Protein AF-A0A5B0DZZ7-F1 (afdb_monomer_lite)

pLDDT: mean 89.86, std 11.29, range [46.72, 98.69]

Organism: NCBI:txid2565783

Radius of gyration: 33.74 Å; chains: 1; bounding box: 79×46×94 Å

Structure (mmCIF, N/CA/C/O backbone):
data_AF-A0A5B0DZZ7-F1
#
_entry.id   AF-A0A5B0DZZ7-F1
#
loop_
_atom_site.group_PDB
_atom_site.id
_atom_site.type_symbol
_atom_site.label_atom_id
_atom_site.label_alt_id
_atom_site.label_comp_id
_atom_site.label_asym_id
_atom_site.label_entity_id
_atom_site.label_seq_id
_atom_site.pdbx_PDB_ins_cod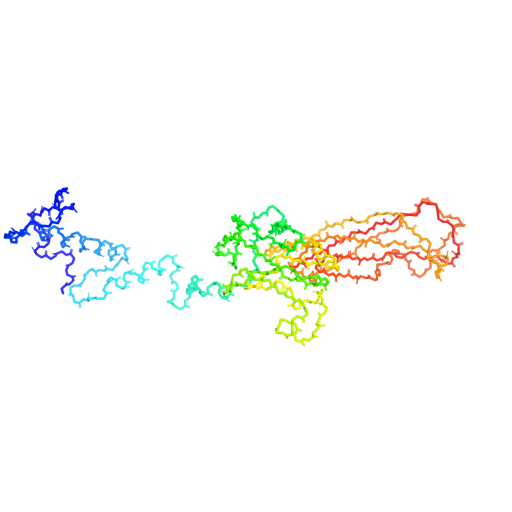e
_atom_site.Cartn_x
_atom_site.Cartn_y
_atom_site.Cartn_z
_atom_site.occupancy
_atom_site.B_iso_or_equiv
_atom_site.auth_seq_id
_atom_site.auth_comp_id
_atom_site.auth_asym_id
_atom_site.auth_atom_id
_atom_site.pdbx_PDB_model_num
ATOM 1 N N . MET A 1 1 ? -21.143 -8.000 52.360 1.00 46.72 1 MET A N 1
ATOM 2 C CA . MET A 1 1 ? -21.816 -9.310 52.348 1.00 46.72 1 MET A CA 1
ATOM 3 C C . MET A 1 1 ? -21.881 -9.718 50.891 1.00 46.72 1 MET A C 1
ATOM 5 O O . MET A 1 1 ? -22.591 -9.054 50.155 1.00 46.72 1 MET A O 1
ATOM 9 N N . ALA A 1 2 ? -21.058 -10.675 50.469 1.00 50.84 2 ALA A N 1
ATOM 10 C CA . ALA A 1 2 ? -21.117 -11.271 49.132 1.00 50.84 2 ALA A CA 1
ATOM 11 C C . ALA A 1 2 ? -21.460 -12.756 49.291 1.00 50.84 2 ALA A C 1
ATOM 13 O O . ALA A 1 2 ? -20.729 -13.634 48.851 1.00 50.84 2 ALA A O 1
ATOM 14 N N . ASP A 1 3 ? -22.543 -12.999 50.026 1.00 54.47 3 ASP A N 1
ATOM 15 C CA . ASP A 1 3 ? -23.261 -14.252 49.889 1.00 54.47 3 ASP A CA 1
ATOM 16 C C . ASP A 1 3 ? -24.062 -14.078 48.613 1.00 54.47 3 ASP A C 1
ATOM 18 O O . ASP A 1 3 ? -24.925 -13.204 48.567 1.00 54.47 3 ASP A O 1
ATOM 22 N N . PHE A 1 4 ? -23.714 -14.812 47.557 1.00 60.94 4 PHE A N 1
ATOM 23 C CA . PHE A 1 4 ? -24.532 -14.830 46.340 1.00 60.94 4 PHE A CA 1
ATOM 24 C C . PHE A 1 4 ? -25.799 -15.672 46.531 1.00 60.94 4 PHE A C 1
ATOM 26 O O . PHE A 1 4 ? -26.551 -15.894 45.584 1.00 60.94 4 PHE A O 1
ATOM 33 N N . ASP A 1 5 ? -26.028 -16.101 47.774 1.00 63.94 5 ASP A N 1
ATOM 34 C CA . ASP A 1 5 ? -27.178 -16.828 48.255 1.00 63.94 5 ASP A CA 1
ATOM 35 C C . ASP A 1 5 ? -27.721 -16.250 49.580 1.00 63.94 5 ASP A C 1
ATOM 37 O O . ASP A 1 5 ? -27.937 -16.981 50.551 1.00 63.94 5 ASP A O 1
ATOM 41 N N . PRO A 1 6 ? -27.939 -14.924 49.696 1.00 63.59 6 PRO A N 1
ATOM 42 C CA . PRO A 1 6 ? -28.236 -14.351 50.993 1.00 63.59 6 PRO A CA 1
ATOM 43 C C . PRO A 1 6 ? -29.586 -14.869 51.511 1.00 63.59 6 PRO A C 1
ATOM 45 O O . PRO A 1 6 ? -30.520 -15.071 50.726 1.00 63.59 6 PRO A O 1
ATOM 48 N N . PRO A 1 7 ? -29.775 -14.986 52.839 1.00 64.75 7 PRO A N 1
ATOM 49 C CA . PRO A 1 7 ? -31.019 -15.498 53.419 1.00 64.75 7 PRO A CA 1
ATOM 50 C C . PRO A 1 7 ? -32.271 -14.725 52.989 1.00 64.75 7 PRO A C 1
ATOM 52 O O . PRO A 1 7 ? -33.371 -15.269 53.003 1.00 64.75 7 PRO A O 1
ATOM 55 N N . PHE A 1 8 ? -32.128 -13.451 52.606 1.00 66.31 8 PHE A N 1
ATOM 56 C CA . PHE A 1 8 ? -33.234 -12.679 52.051 1.00 66.31 8 PHE A CA 1
ATOM 57 C C . PHE A 1 8 ? -33.444 -12.948 50.551 1.00 66.31 8 PHE A C 1
ATOM 59 O O . PHE A 1 8 ? -34.579 -12.906 50.113 1.00 66.31 8 PHE A O 1
ATOM 66 N N . GLY A 1 9 ? -32.423 -13.286 49.766 1.00 62.28 9 GLY A N 1
ATOM 67 C CA . GLY A 1 9 ? -32.521 -13.534 48.322 1.00 62.28 9 GLY A CA 1
ATOM 68 C C . GLY A 1 9 ? -32.764 -14.994 47.923 1.00 62.28 9 GLY A C 1
ATOM 69 O O . GLY A 1 9 ? -33.191 -15.229 46.794 1.00 62.28 9 GLY A O 1
ATOM 70 N N . ASN A 1 10 ? -32.541 -15.975 48.811 1.00 66.19 10 ASN A N 1
ATOM 71 C CA . ASN A 1 10 ? -32.662 -17.408 48.488 1.00 66.19 10 ASN A CA 1
ATOM 72 C C . ASN A 1 10 ? -33.921 -18.135 49.013 1.00 66.19 10 ASN A C 1
ATOM 74 O O . ASN A 1 10 ? -34.119 -19.324 48.777 1.00 66.19 10 ASN A O 1
ATOM 78 N N . VAL A 1 11 ? -34.828 -17.446 49.701 1.00 69.81 11 VAL A N 1
ATOM 79 C CA . VAL A 1 11 ? -36.089 -18.061 50.166 1.00 69.81 11 VAL A CA 1
ATOM 80 C C . VAL A 1 11 ? -37.099 -18.253 49.028 1.00 69.81 11 VAL A C 1
ATOM 82 O O . VAL A 1 11 ? -37.025 -17.559 48.020 1.00 69.81 11 VAL A O 1
ATOM 85 N N . ALA A 1 12 ? -38.044 -19.190 49.177 1.00 68.69 12 ALA A N 1
ATOM 86 C CA . ALA A 1 12 ? -38.996 -19.577 48.124 1.00 68.69 12 ALA A CA 1
ATOM 87 C C . ALA A 1 12 ? -39.928 -18.437 47.657 1.00 68.69 12 ALA A C 1
ATOM 89 O O . ALA A 1 12 ? -40.347 -18.430 46.501 1.00 68.69 12 ALA A O 1
ATOM 90 N N . ASP A 1 13 ? -40.202 -17.455 48.518 1.00 82.62 13 ASP A N 1
ATOM 91 C CA . ASP A 1 13 ? -41.100 -16.341 48.206 1.00 82.62 13 ASP A CA 1
ATOM 92 C C . ASP A 1 13 ? -40.335 -15.219 47.484 1.00 82.62 13 ASP A C 1
ATOM 94 O O . ASP A 1 13 ? -39.808 -14.285 48.107 1.00 82.62 13 ASP A O 1
ATOM 98 N N . LYS A 1 14 ? -40.238 -15.346 46.155 1.00 88.25 14 LYS A N 1
ATOM 99 C CA . LYS A 1 14 ? -39.666 -14.345 45.241 1.00 88.25 14 LYS A CA 1
ATOM 100 C C . LYS A 1 14 ? -40.670 -14.052 44.129 1.00 88.25 14 LYS A C 1
ATOM 102 O O . LYS A 1 14 ? -41.213 -14.981 43.532 1.00 88.25 14 LYS A O 1
ATOM 107 N N . ARG A 1 15 ? -40.830 -12.777 43.769 1.00 91.38 15 ARG A N 1
ATOM 108 C CA . ARG A 1 15 ? -41.517 -12.380 42.531 1.00 91.38 15 ARG A CA 1
ATOM 109 C C . ARG A 1 15 ? -40.631 -11.492 41.673 1.00 91.38 15 ARG A C 1
ATOM 111 O O . ARG A 1 15 ? -39.775 -10.770 42.177 1.00 91.38 15 ARG A O 1
ATOM 118 N N . TYR A 1 16 ? -40.861 -11.527 40.369 1.00 89.00 16 TYR A N 1
ATOM 119 C CA . TYR A 1 16 ? -40.189 -10.650 39.414 1.00 89.00 16 TYR A CA 1
ATOM 120 C C . TYR A 1 16 ? -41.111 -9.492 39.007 1.00 89.00 16 TYR A C 1
ATOM 122 O O . TYR A 1 16 ? -42.332 -9.621 39.141 1.00 89.00 16 TYR A O 1
ATOM 130 N N . PRO A 1 17 ? -40.555 -8.367 38.516 1.00 90.75 17 PRO A N 1
ATOM 131 C CA . PRO A 1 17 ? -41.357 -7.247 38.035 1.00 90.75 17 PRO A CA 1
ATOM 132 C C . PRO A 1 17 ? -42.361 -7.686 36.961 1.00 90.75 17 PRO A C 1
ATOM 134 O O . PRO A 1 17 ? -41.983 -8.344 35.987 1.00 90.75 17 PRO A O 1
ATOM 137 N N . THR A 1 18 ? -43.621 -7.292 37.115 1.00 91.75 18 THR A N 1
ATOM 138 C CA . THR A 1 18 ? -44.672 -7.463 36.099 1.00 91.75 18 THR A CA 1
ATOM 139 C C . THR A 1 18 ? -44.397 -6.601 34.861 1.00 91.75 18 THR A C 1
ATOM 141 O O . THR A 1 18 ? -43.568 -5.692 34.899 1.00 91.75 18 THR A O 1
ATOM 144 N N . SER A 1 19 ? -45.098 -6.855 33.749 1.00 91.56 19 SER A N 1
ATOM 145 C CA . SER A 1 19 ? -44.992 -6.019 32.541 1.00 91.56 19 SER A CA 1
ATOM 146 C C . SER A 1 19 ? -45.272 -4.543 32.824 1.00 91.56 19 SER A C 1
ATOM 148 O O . SER A 1 19 ? -44.607 -3.674 32.264 1.00 91.56 19 SER A O 1
ATOM 150 N N . ASP A 1 20 ? -46.217 -4.270 33.720 1.00 91.12 20 ASP A N 1
ATOM 151 C CA . ASP A 1 20 ? -46.654 -2.916 34.045 1.00 91.12 20 ASP A CA 1
ATOM 152 C C . ASP A 1 20 ? -45.617 -2.213 34.926 1.00 91.12 20 ASP A C 1
ATOM 154 O O . ASP A 1 20 ? -45.237 -1.084 34.632 1.00 91.12 20 ASP A O 1
ATOM 158 N N . GLU A 1 21 ? -45.058 -2.903 35.928 1.00 91.25 21 GLU A N 1
ATOM 159 C CA . GLU A 1 21 ? -43.961 -2.379 36.760 1.00 91.25 21 GLU A CA 1
ATOM 160 C C . GLU A 1 21 ? -42.682 -2.117 35.945 1.00 91.25 21 GLU A C 1
ATOM 162 O O . GLU A 1 21 ? -41.961 -1.158 36.217 1.00 91.25 21 GLU A O 1
ATOM 167 N N . GLN A 1 22 ? -42.402 -2.933 34.920 1.00 89.56 22 GLN A N 1
ATOM 168 C CA . GLN A 1 22 ? -41.273 -2.710 34.005 1.00 89.56 22 GLN A CA 1
ATOM 169 C C . GLN A 1 22 ? -41.467 -1.466 33.127 1.00 89.56 22 GLN A C 1
ATOM 171 O O . GLN A 1 22 ? -40.495 -0.779 32.822 1.00 89.56 22 GLN A O 1
ATOM 176 N N . GLN A 1 23 ? -42.703 -1.181 32.707 1.00 90.62 23 GLN A N 1
ATOM 177 C CA . GLN A 1 23 ? -43.017 -0.065 31.809 1.00 90.62 23 GLN A CA 1
ATOM 178 C C . GLN A 1 23 ? -43.245 1.255 32.550 1.00 90.62 23 GLN A C 1
ATOM 180 O O . GLN A 1 23 ? -42.882 2.315 32.044 1.00 90.62 23 GLN A O 1
ATOM 185 N N . GLN A 1 24 ? -43.869 1.200 33.725 1.00 89.88 24 GLN A N 1
ATOM 186 C CA . GLN A 1 24 ? -44.393 2.370 34.435 1.00 89.88 24 GLN A CA 1
ATOM 187 C C . GLN A 1 24 ? -43.621 2.675 35.726 1.00 89.88 24 GLN A C 1
ATOM 189 O O . GLN A 1 24 ? -43.865 3.701 36.361 1.00 89.88 24 GLN A O 1
ATOM 194 N N . GLY A 1 25 ? -42.664 1.819 36.099 1.00 85.06 25 GLY A N 1
ATOM 195 C CA . GLY A 1 25 ? -41.983 1.878 37.387 1.00 85.06 25 GLY A CA 1
ATOM 196 C C . GLY A 1 25 ? -42.861 1.363 38.528 1.00 85.06 25 GLY A C 1
ATOM 197 O O . GLY A 1 25 ? -43.993 0.920 38.335 1.00 85.06 25 GLY A O 1
ATOM 198 N N . PHE A 1 26 ? -42.327 1.402 39.748 1.00 84.06 26 PHE A N 1
ATOM 199 C CA . PHE A 1 26 ? -43.069 0.959 40.927 1.00 84.06 26 PHE A CA 1
ATOM 200 C C . PHE A 1 26 ? -44.060 2.033 41.376 1.00 84.06 26 PHE A C 1
ATOM 202 O O . PHE A 1 26 ? -43.691 3.188 41.595 1.00 84.06 26 PHE A O 1
ATOM 209 N N . THR A 1 27 ? -45.324 1.650 41.545 1.00 81.00 27 THR A N 1
ATOM 210 C CA . THR A 1 27 ? -46.348 2.525 42.124 1.00 81.00 27 THR A CA 1
ATOM 211 C C . THR A 1 27 ? -45.996 2.876 43.570 1.00 81.00 27 THR A C 1
ATOM 213 O O . THR A 1 27 ? -45.498 2.026 44.307 1.00 81.00 27 THR A O 1
ATOM 216 N N . CYS A 1 28 ? -46.302 4.098 44.013 1.00 76.81 28 CYS A N 1
ATOM 217 C CA . CYS A 1 28 ? -46.135 4.492 45.413 1.00 76.81 28 CYS A CA 1
ATOM 218 C C . CYS A 1 28 ? -46.989 3.591 46.323 1.00 76.81 28 CYS A C 1
ATOM 220 O O . CYS A 1 28 ? -48.216 3.664 46.303 1.00 76.81 28 CYS A O 1
ATOM 222 N N . GLY A 1 29 ? -46.338 2.747 47.122 1.00 79.38 29 GLY A N 1
ATOM 223 C CA . GLY A 1 29 ? -46.978 1.775 48.003 1.00 79.38 29 GLY A CA 1
ATOM 224 C C . GLY A 1 29 ? -45.997 1.224 49.035 1.00 79.38 29 GLY A C 1
ATOM 225 O O . GLY A 1 29 ? -44.841 1.647 49.094 1.00 79.38 29 GLY A O 1
ATOM 226 N N . GLY A 1 30 ? -46.465 0.300 49.877 1.00 81.88 30 GLY A N 1
ATOM 227 C CA . GLY A 1 30 ? -45.591 -0.409 50.813 1.00 81.88 30 GLY A CA 1
ATOM 228 C C . GLY A 1 30 ? -44.484 -1.165 50.074 1.00 81.88 30 GLY A C 1
ATOM 229 O O . GLY A 1 30 ? -44.691 -1.621 48.951 1.00 81.88 30 GLY A O 1
ATOM 230 N N . ALA A 1 31 ? -43.307 -1.286 50.694 1.00 79.38 31 ALA A N 1
ATOM 231 C CA . ALA A 1 31 ? -42.205 -2.043 50.114 1.00 79.38 31 ALA A CA 1
ATOM 232 C C . ALA A 1 31 ? -42.620 -3.508 49.926 1.00 79.38 31 ALA A C 1
ATOM 234 O O . ALA A 1 31 ? -42.926 -4.206 50.895 1.00 79.38 31 ALA A O 1
ATOM 235 N N . ASP A 1 32 ? -42.625 -3.962 48.678 1.00 88.44 32 ASP A N 1
ATOM 236 C CA . ASP A 1 32 ? -42.888 -5.352 48.348 1.00 88.44 32 ASP A CA 1
ATOM 237 C C . ASP A 1 32 ? -41.622 -6.176 48.589 1.00 88.44 32 ASP A C 1
ATOM 239 O O . ASP A 1 32 ? -40.627 -6.080 47.862 1.00 88.44 32 ASP A O 1
ATOM 243 N N . ILE A 1 33 ? -41.651 -6.956 49.668 1.00 85.94 33 ILE A N 1
ATOM 244 C CA . ILE A 1 33 ? -40.497 -7.740 50.086 1.00 85.94 33 ILE A CA 1
ATOM 245 C C . ILE A 1 33 ? -40.179 -8.841 49.071 1.00 85.94 33 ILE A C 1
ATOM 247 O O . ILE A 1 33 ? -39.010 -9.063 48.786 1.00 85.94 33 ILE A O 1
ATOM 251 N N . GLU A 1 34 ? -41.176 -9.490 48.470 1.00 89.19 34 GLU A N 1
ATOM 252 C CA . GLU A 1 34 ? -40.966 -10.585 47.513 1.00 89.19 34 GLU A CA 1
ATOM 253 C C . GLU A 1 34 ? -40.309 -10.084 46.225 1.00 89.19 34 GLU A C 1
ATOM 255 O O . GLU A 1 34 ? -39.440 -10.752 45.657 1.00 89.19 34 GLU A O 1
ATOM 260 N N . LEU A 1 35 ? -40.680 -8.87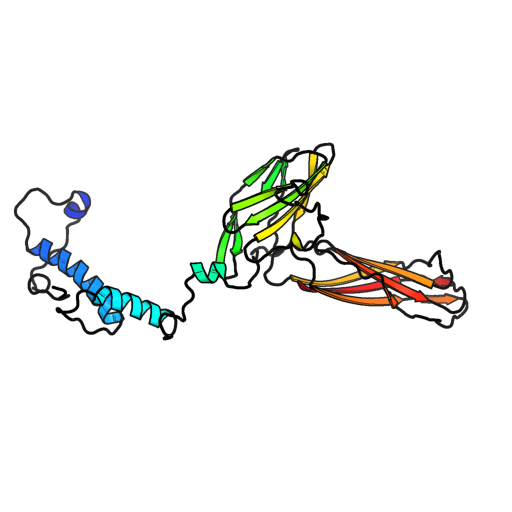9 45.793 1.00 87.88 35 LEU A N 1
ATOM 261 C CA . LEU A 1 35 ? -40.078 -8.196 44.653 1.00 87.88 35 LEU A CA 1
ATOM 262 C C . LEU A 1 35 ? -38.631 -7.792 44.926 1.00 87.88 35 LEU A C 1
ATOM 264 O O . LEU A 1 35 ? -37.751 -8.036 44.100 1.00 87.88 35 LEU A O 1
ATOM 268 N N . PHE A 1 36 ? -38.374 -7.188 46.090 1.00 86.62 36 PHE A N 1
ATOM 269 C CA . PHE A 1 36 ? -37.024 -6.807 46.499 1.00 86.62 36 PHE A CA 1
ATOM 270 C C . PHE A 1 36 ? -36.093 -8.025 46.498 1.00 86.62 36 PHE A C 1
ATOM 272 O O . PHE A 1 36 ? -35.002 -7.983 45.927 1.00 86.62 36 PHE A O 1
ATOM 279 N N . ARG A 1 37 ? -36.560 -9.146 47.059 1.00 86.69 37 ARG A N 1
ATOM 280 C CA . ARG A 1 37 ? -35.829 -10.418 47.059 1.00 86.69 37 ARG A CA 1
ATOM 281 C C . ARG A 1 37 ? -35.575 -10.939 45.646 1.00 86.69 37 ARG A C 1
ATOM 283 O O . ARG A 1 37 ? -34.450 -11.325 45.344 1.00 86.69 37 ARG A O 1
ATOM 290 N N . GLY A 1 38 ? -36.582 -10.907 44.769 1.00 87.19 38 GLY A N 1
ATOM 291 C CA . GLY A 1 38 ? -36.444 -11.337 43.375 1.00 87.19 38 GLY A CA 1
ATOM 292 C C . GLY A 1 38 ? -35.436 -10.507 42.573 1.00 87.19 38 GLY A C 1
ATOM 293 O O . GLY A 1 38 ? -34.661 -11.060 41.791 1.00 87.19 38 GLY A O 1
ATOM 294 N N . MET A 1 39 ? -35.393 -9.189 42.794 1.00 86.88 39 MET A N 1
ATOM 295 C CA . MET A 1 39 ? -34.435 -8.294 42.134 1.00 86.88 39 MET A CA 1
ATOM 296 C C . MET A 1 39 ? -32.991 -8.536 42.587 1.00 86.88 39 MET A C 1
ATOM 298 O O . MET A 1 39 ? -32.106 -8.649 41.738 1.00 86.88 39 MET A O 1
ATOM 302 N N . PHE A 1 40 ? -32.749 -8.642 43.897 1.00 85.56 40 PHE A N 1
ATOM 303 C CA . PHE A 1 40 ? -31.410 -8.915 44.432 1.00 85.56 40 PHE A CA 1
ATOM 304 C C . PHE A 1 40 ? -30.913 -10.298 44.031 1.00 85.56 40 PHE A C 1
ATOM 306 O O . PHE A 1 40 ? -29.805 -10.411 43.512 1.00 85.56 40 PHE A O 1
ATOM 313 N N . HIS A 1 41 ? -31.777 -11.312 44.133 1.00 86.06 41 HIS A N 1
ATOM 314 C CA . HIS A 1 41 ? -31.457 -12.661 43.686 1.00 86.06 41 HIS A CA 1
ATOM 315 C C . HIS A 1 41 ? -31.019 -12.693 42.221 1.00 86.06 41 HIS A C 1
ATOM 317 O O . HIS A 1 41 ? -30.065 -13.383 41.896 1.00 86.06 41 HIS A O 1
ATOM 323 N N . ARG A 1 42 ? -31.667 -11.931 41.328 1.00 86.19 42 ARG A N 1
ATOM 324 C CA . ARG A 1 42 ? -31.256 -11.870 39.918 1.00 86.19 42 ARG A CA 1
ATOM 325 C C . ARG A 1 42 ? -29.837 -11.322 39.761 1.00 86.19 42 ARG A C 1
ATOM 327 O O . ARG A 1 42 ? -29.055 -11.892 39.015 1.00 86.19 42 ARG A O 1
ATOM 334 N N . ILE A 1 43 ? -29.504 -10.227 40.441 1.00 86.62 43 ILE A N 1
ATOM 335 C CA . ILE A 1 43 ? -28.172 -9.610 40.346 1.00 86.62 43 ILE A CA 1
ATOM 336 C C . ILE A 1 43 ? -27.110 -10.545 40.934 1.00 86.62 43 ILE A C 1
ATOM 338 O O . ILE A 1 43 ? -26.077 -10.784 40.314 1.00 86.62 43 ILE A O 1
ATOM 342 N N . GLU A 1 44 ? -27.374 -11.096 42.114 1.00 85.38 44 GLU A N 1
ATOM 343 C CA . GLU A 1 44 ? -26.449 -11.982 42.817 1.00 85.38 44 GLU A CA 1
ATOM 344 C C . GLU A 1 44 ? -26.278 -13.322 42.104 1.00 85.38 44 GLU A C 1
ATOM 346 O O . GLU A 1 44 ? -25.158 -13.813 42.037 1.00 85.38 44 GLU A O 1
ATOM 351 N N . ALA A 1 45 ? -27.333 -13.873 41.497 1.00 84.44 45 ALA A N 1
ATOM 352 C CA . ALA A 1 45 ? -27.248 -15.096 40.704 1.00 84.44 45 ALA A CA 1
ATOM 353 C C . ALA A 1 45 ? -26.391 -14.904 39.445 1.00 84.44 45 ALA A C 1
ATOM 355 O O . ALA A 1 45 ? -25.580 -15.772 39.137 1.00 84.44 45 ALA A O 1
ATOM 356 N N . GLU A 1 46 ? -26.513 -13.772 38.743 1.00 87.38 46 GLU A N 1
ATOM 357 C CA . GLU A 1 46 ? -25.665 -13.462 37.580 1.00 87.38 46 GLU A CA 1
ATOM 358 C C . GLU A 1 46 ? -24.194 -13.291 37.991 1.00 87.38 46 GLU A C 1
ATOM 360 O O . GLU A 1 46 ? -23.296 -13.872 37.381 1.00 87.38 46 GLU A O 1
ATOM 365 N N . ILE A 1 47 ? -23.926 -12.549 39.073 1.00 89.50 47 ILE A N 1
ATOM 366 C CA . ILE A 1 47 ? -22.560 -12.379 39.592 1.00 89.50 47 ILE A CA 1
ATOM 367 C C . ILE A 1 47 ? -21.995 -13.721 40.081 1.00 89.50 47 ILE A C 1
ATOM 369 O O . ILE A 1 47 ? -20.855 -14.074 39.767 1.00 89.50 47 ILE A O 1
ATOM 373 N N . GLY A 1 48 ? -22.800 -14.488 40.813 1.00 87.69 48 GLY A N 1
ATOM 374 C CA . GLY A 1 48 ? -22.461 -15.812 41.311 1.00 87.69 48 GLY A CA 1
ATOM 375 C C . GLY A 1 48 ? -22.145 -16.779 40.174 1.00 87.69 48 GLY A C 1
ATOM 376 O O . GLY A 1 48 ? -21.138 -17.478 40.248 1.00 87.69 48 GLY A O 1
ATOM 377 N N . ALA A 1 49 ? -22.925 -16.758 39.088 1.00 86.62 49 ALA A N 1
ATOM 378 C CA . ALA A 1 49 ? -22.674 -17.555 37.892 1.00 86.62 49 ALA A CA 1
ATOM 379 C C . ALA A 1 49 ? -21.325 -17.213 37.242 1.00 86.62 49 ALA A C 1
ATOM 381 O O . ALA A 1 49 ? -20.582 -18.126 36.884 1.00 86.62 49 ALA A O 1
ATOM 382 N N . VAL A 1 50 ? -20.959 -15.927 37.148 1.00 89.19 50 VAL A N 1
ATOM 383 C CA . VAL A 1 50 ? -19.645 -15.497 36.625 1.00 89.19 50 VAL A CA 1
ATOM 384 C C . VAL A 1 50 ? -18.498 -16.030 37.492 1.00 89.19 50 VAL A C 1
ATOM 386 O O . VAL A 1 50 ? -17.515 -16.545 36.954 1.00 89.19 50 VAL A O 1
ATOM 389 N N . ILE A 1 51 ? -18.630 -15.957 38.820 1.00 88.56 51 ILE A N 1
ATOM 390 C CA . ILE A 1 51 ? -17.625 -16.433 39.787 1.00 88.56 51 ILE A CA 1
ATOM 391 C C . ILE A 1 51 ? -17.486 -17.957 39.749 1.00 88.56 51 ILE A C 1
ATOM 393 O O . ILE A 1 51 ? -16.373 -18.479 39.664 1.00 88.56 51 ILE A O 1
ATOM 397 N N . THR A 1 52 ? -18.606 -18.680 39.744 1.00 87.06 52 THR A N 1
ATOM 398 C CA . THR A 1 52 ? -18.617 -20.142 39.648 1.00 87.06 52 THR A CA 1
ATOM 399 C C . THR A 1 52 ? -18.048 -20.615 38.313 1.00 87.06 52 THR A C 1
ATOM 401 O O . THR A 1 52 ? -17.246 -21.547 38.293 1.00 87.06 52 THR A O 1
ATOM 404 N N . ALA A 1 53 ? -18.389 -19.954 37.204 1.00 82.56 53 ALA A N 1
ATOM 405 C CA . ALA A 1 53 ? -17.832 -20.266 35.890 1.00 82.56 53 ALA A CA 1
ATOM 406 C C . ALA A 1 53 ? -16.313 -20.028 35.818 1.00 82.56 53 ALA A C 1
ATOM 408 O O . ALA A 1 53 ? -15.632 -20.691 35.041 1.00 82.56 53 ALA A O 1
ATOM 409 N N . ALA A 1 54 ? -15.775 -19.120 36.639 1.00 82.50 54 ALA A N 1
ATOM 410 C CA . ALA A 1 54 ? -14.337 -18.897 36.787 1.00 82.50 54 ALA A CA 1
ATOM 411 C C . ALA A 1 54 ? -13.638 -19.937 37.691 1.00 82.50 54 ALA A C 1
ATOM 413 O O . ALA A 1 54 ? -12.426 -19.864 37.880 1.00 82.50 54 ALA A O 1
ATOM 414 N N . GLY A 1 55 ? -14.376 -20.889 38.278 1.00 81.44 55 GLY A N 1
ATOM 415 C CA . GLY A 1 55 ? -13.831 -21.904 39.184 1.00 81.44 55 GLY A CA 1
ATOM 416 C C . GLY A 1 55 ? -13.441 -21.374 40.568 1.00 81.44 55 GLY A C 1
ATOM 417 O O . GLY A 1 55 ? -12.716 -22.049 41.298 1.00 81.44 55 GLY A O 1
ATOM 418 N N . ILE A 1 56 ? -13.905 -20.178 40.942 1.00 84.62 56 ILE A N 1
ATOM 419 C CA . ILE A 1 56 ? -13.592 -19.547 42.227 1.00 84.62 56 ILE A CA 1
ATOM 420 C C . ILE A 1 56 ? -14.666 -19.942 43.256 1.00 84.62 56 ILE A C 1
ATOM 422 O O . ILE A 1 56 ? -15.853 -19.703 43.015 1.00 84.62 56 ILE A O 1
ATOM 426 N N . PRO A 1 57 ? -14.298 -20.527 44.413 1.00 87.50 57 PRO A N 1
ATOM 427 C CA . PRO A 1 57 ? -15.250 -20.794 45.488 1.00 87.50 57 PRO A CA 1
ATOM 428 C C . PRO A 1 57 ? -15.827 -19.489 46.040 1.00 87.50 57 PRO A C 1
ATOM 430 O O . PRO A 1 57 ? -15.073 -18.580 46.380 1.00 87.50 57 PRO A O 1
ATOM 433 N N . GLN A 1 58 ? -17.148 -19.389 46.163 1.00 84.81 58 GLN A N 1
ATOM 434 C CA . GLN A 1 58 ? -17.805 -18.198 46.710 1.00 84.81 58 GLN A CA 1
ATOM 435 C C . GLN A 1 58 ? -17.434 -17.993 48.189 1.00 84.81 58 GLN A C 1
ATOM 437 O O . GLN A 1 58 ? -17.308 -18.954 48.948 1.00 84.81 58 GLN A O 1
ATOM 442 N N . SER A 1 59 ? -17.215 -16.739 48.591 1.00 84.12 59 SER A N 1
ATOM 443 C CA . SER A 1 59 ? -16.755 -16.369 49.927 1.00 84.12 59 SER A CA 1
ATOM 444 C C . SER A 1 59 ? -17.346 -15.043 50.394 1.00 84.12 59 SER A C 1
ATOM 446 O O . SER A 1 59 ? -17.090 -13.978 49.836 1.00 84.12 59 SER A O 1
ATOM 448 N N . ASN A 1 60 ? -18.024 -15.090 51.540 1.00 77.00 60 ASN A N 1
ATOM 449 C CA . ASN A 1 60 ? -18.651 -13.917 52.151 1.00 77.00 60 ASN A CA 1
ATOM 450 C C . ASN A 1 60 ? -17.639 -12.910 52.716 1.00 77.00 60 ASN A C 1
ATOM 452 O O . ASN A 1 60 ? -18.018 -11.781 53.047 1.00 77.00 60 ASN A O 1
ATOM 456 N N . THR A 1 61 ? -16.374 -13.317 52.858 1.00 82.19 61 THR A N 1
ATOM 457 C CA . THR A 1 61 ? -15.295 -12.481 53.398 1.00 82.19 61 THR A CA 1
ATOM 458 C C . THR A 1 61 ? -14.495 -11.767 52.313 1.00 82.19 61 THR A C 1
ATOM 460 O O . THR A 1 61 ? -13.750 -10.846 52.636 1.00 82.19 61 THR A O 1
ATOM 463 N N . ASP A 1 62 ? -14.637 -12.165 51.047 1.00 82.38 62 ASP A N 1
ATOM 464 C CA . ASP A 1 62 ? -13.923 -11.562 49.926 1.00 82.38 62 ASP A CA 1
ATOM 465 C C . ASP A 1 62 ? -14.885 -10.730 49.068 1.00 82.38 62 ASP A C 1
ATOM 467 O O . ASP A 1 62 ? -15.724 -11.245 48.339 1.00 82.38 62 ASP A O 1
ATOM 471 N N . LEU A 1 63 ? -14.764 -9.405 49.145 1.00 84.44 63 LEU A N 1
ATOM 472 C CA . LEU A 1 63 ? -15.588 -8.488 48.349 1.00 84.44 63 LEU A CA 1
ATOM 473 C C . LEU A 1 63 ? -15.014 -8.242 46.941 1.00 84.44 63 LEU A C 1
ATOM 475 O O . LEU A 1 63 ? -15.540 -7.414 46.202 1.00 84.44 63 LEU A O 1
ATOM 479 N N . THR A 1 64 ? -13.935 -8.937 46.564 1.00 89.12 64 THR A N 1
ATOM 480 C CA . THR A 1 64 ? -13.235 -8.786 45.278 1.00 89.12 64 THR A CA 1
ATOM 481 C C . THR A 1 64 ? -13.450 -9.960 44.320 1.00 89.12 64 THR A C 1
ATOM 483 O O . THR A 1 64 ? -12.905 -9.956 43.217 1.00 89.12 64 THR A O 1
ATOM 486 N N . GLN A 1 65 ? -14.281 -10.943 44.674 1.00 86.88 65 GLN A N 1
ATOM 487 C CA . GLN A 1 65 ? -14.433 -12.180 43.897 1.00 86.88 65 GLN A CA 1
ATOM 488 C C . GLN A 1 65 ? -14.932 -11.977 42.467 1.00 86.88 65 GLN A C 1
ATOM 490 O O . GLN A 1 65 ? -14.451 -12.651 41.563 1.00 86.88 65 GLN A O 1
ATOM 495 N N . LEU A 1 66 ? -15.840 -11.025 42.222 1.00 91.12 66 LEU A N 1
ATOM 496 C CA . LEU A 1 66 ? -16.262 -10.701 40.853 1.00 91.12 66 LEU A CA 1
ATOM 497 C C . LEU A 1 66 ? -15.080 -10.194 40.016 1.00 91.12 66 LEU A C 1
ATOM 499 O O . LEU A 1 66 ? -14.912 -10.588 38.865 1.00 91.12 66 LEU A O 1
ATOM 503 N N . TYR A 1 67 ? -14.227 -9.354 40.601 1.00 85.50 67 TYR A N 1
ATOM 504 C CA . TYR A 1 67 ? -13.026 -8.871 39.927 1.00 85.50 67 TYR A CA 1
ATOM 505 C C . TYR A 1 67 ? -12.046 -10.018 39.639 1.00 85.50 67 TYR A C 1
ATOM 507 O O . TYR A 1 67 ? -11.577 -10.152 38.511 1.00 85.50 67 TYR A O 1
ATOM 515 N N . GLN A 1 68 ? -11.799 -10.894 40.617 1.00 84.75 68 GLN A N 1
ATOM 516 C CA . GLN A 1 68 ? -10.965 -12.087 40.430 1.00 84.75 68 GLN A CA 1
ATOM 517 C C . GLN A 1 68 ? -11.532 -13.025 39.353 1.00 84.75 68 GLN A C 1
ATOM 519 O O . GLN A 1 68 ? -10.776 -13.543 38.537 1.00 84.75 68 GLN A O 1
ATOM 524 N N . ALA A 1 69 ? -12.854 -13.200 39.302 1.00 85.25 69 ALA A N 1
ATOM 525 C CA . ALA A 1 69 ? -13.527 -14.010 38.293 1.00 85.25 69 ALA A CA 1
ATOM 526 C C . ALA A 1 69 ? -13.377 -13.426 36.886 1.00 85.25 69 ALA A C 1
ATOM 528 O O . ALA A 1 69 ? -13.092 -14.162 35.947 1.00 85.25 69 ALA A O 1
ATOM 529 N N . ILE A 1 70 ? -13.498 -12.103 36.736 1.00 86.88 70 ILE A N 1
ATOM 530 C CA . ILE A 1 70 ? -13.226 -11.415 35.467 1.00 86.88 70 ILE A CA 1
ATOM 531 C C . ILE A 1 70 ? -11.773 -11.651 35.037 1.00 86.88 70 ILE A C 1
ATOM 533 O O . ILE A 1 70 ? -11.532 -11.994 33.882 1.00 86.88 70 ILE A O 1
ATOM 537 N N . LEU A 1 71 ? -10.809 -11.524 35.955 1.00 81.31 71 LEU A N 1
ATOM 538 C CA . LEU A 1 71 ? -9.402 -11.800 35.654 1.00 81.31 71 LEU A CA 1
ATOM 539 C C . LEU A 1 71 ? -9.165 -13.262 35.257 1.00 81.31 71 LEU A C 1
ATOM 541 O O . LEU A 1 71 ? -8.420 -13.516 34.314 1.00 81.31 71 LEU A O 1
ATOM 545 N N . ALA A 1 72 ? -9.808 -14.211 35.936 1.00 79.50 72 ALA A N 1
ATOM 546 C CA . ALA A 1 72 ? -9.709 -15.633 35.628 1.00 79.50 72 ALA A CA 1
ATOM 547 C C . ALA A 1 72 ? -10.317 -15.968 34.257 1.00 79.50 72 ALA A C 1
ATOM 549 O O . ALA A 1 72 ? -9.701 -16.700 33.488 1.00 79.50 72 ALA A O 1
ATOM 550 N N . HIS A 1 73 ? -11.467 -15.386 33.903 1.00 81.56 73 HIS A N 1
ATOM 551 C CA . HIS A 1 73 ? -12.062 -15.530 32.567 1.00 81.56 73 HIS A CA 1
ATOM 552 C C . HIS A 1 73 ? -11.190 -14.919 31.478 1.00 81.56 73 HIS A C 1
ATOM 554 O O . HIS A 1 73 ? -11.036 -15.522 30.420 1.00 81.56 73 HIS A O 1
ATOM 560 N N . ILE A 1 74 ? -10.579 -13.759 31.742 1.00 73.38 74 ILE A N 1
ATOM 561 C CA . ILE A 1 74 ? -9.585 -13.173 30.840 1.00 73.38 74 ILE A CA 1
ATOM 562 C C . ILE A 1 74 ? -8.430 -14.160 30.665 1.00 73.38 74 ILE A C 1
ATOM 564 O O . ILE A 1 74 ? -8.175 -14.566 29.541 1.00 73.38 74 ILE A O 1
ATOM 568 N N . ALA A 1 75 ? -7.810 -14.619 31.756 1.00 66.31 75 ALA A N 1
ATOM 569 C CA . ALA A 1 75 ? -6.681 -15.547 31.722 1.00 66.31 75 ALA A CA 1
ATOM 570 C C . ALA A 1 75 ? -7.005 -16.882 31.026 1.00 66.31 75 ALA A C 1
ATOM 572 O O . ALA A 1 75 ? -6.158 -17.424 30.314 1.00 66.31 75 ALA A O 1
ATOM 573 N N . ALA A 1 76 ? -8.221 -17.406 31.205 1.00 66.75 76 ALA A N 1
ATOM 574 C CA . ALA A 1 76 ? -8.703 -18.616 30.544 1.00 66.75 76 ALA A CA 1
ATOM 575 C C . ALA A 1 76 ? -8.943 -18.395 29.043 1.00 66.75 76 ALA A C 1
ATOM 577 O O . ALA A 1 76 ? -8.545 -19.230 28.232 1.00 66.75 76 ALA A O 1
ATOM 578 N N . ALA A 1 77 ? -9.542 -17.263 28.661 1.00 65.62 77 ALA A N 1
ATOM 579 C CA . ALA A 1 77 ? -9.770 -16.901 27.263 1.00 65.62 77 ALA A CA 1
ATOM 580 C C . ALA A 1 77 ? -8.466 -16.630 26.504 1.00 65.62 77 ALA A C 1
ATOM 582 O O . ALA A 1 77 ? -8.432 -16.741 25.278 1.00 65.62 77 ALA A O 1
ATOM 583 N N . SER A 1 78 ? -7.402 -16.270 27.218 1.00 59.34 78 SER A N 1
ATOM 584 C CA . SER A 1 78 ? -6.146 -15.875 26.606 1.00 59.34 78 SER A CA 1
ATOM 585 C C . SER A 1 78 ? -5.013 -16.908 26.745 1.00 59.34 78 SER A C 1
ATOM 587 O O . SER A 1 78 ? -4.050 -16.816 25.991 1.00 59.34 78 SER A O 1
ATOM 589 N N . GLY A 1 79 ? -5.167 -17.972 27.550 1.00 54.25 79 GLY A N 1
ATOM 590 C CA . GLY A 1 79 ? -4.300 -19.165 27.496 1.00 54.25 79 GLY A CA 1
ATOM 591 C C . GLY A 1 79 ? -3.354 -19.413 28.683 1.00 54.25 79 GLY A C 1
ATOM 592 O O . GLY A 1 79 ? -2.309 -20.030 28.499 1.00 54.25 79 GLY A O 1
ATOM 593 N N . GLY A 1 80 ? -3.706 -18.985 29.899 1.00 52.25 80 GLY A N 1
ATOM 594 C CA . GLY A 1 80 ? -2.991 -19.335 31.138 1.00 52.25 80 GLY A CA 1
ATOM 595 C C . GLY A 1 80 ? -1.569 -18.777 31.347 1.00 52.25 80 GLY A C 1
ATOM 596 O O . GLY A 1 80 ? -0.861 -19.297 32.204 1.00 52.25 80 GLY A O 1
ATOM 597 N N . GLY A 1 81 ? -1.134 -17.747 30.617 1.00 50.78 81 GLY A N 1
ATOM 598 C CA . GLY A 1 81 ? 0.062 -16.965 30.961 1.00 50.78 81 GLY A CA 1
ATOM 599 C C . GLY A 1 81 ? -0.179 -16.020 32.144 1.00 50.78 81 GLY A C 1
ATOM 600 O O . GLY A 1 81 ? -1.316 -15.607 32.391 1.00 50.78 81 GLY A O 1
ATOM 601 N N . GLU A 1 82 ? 0.890 -15.666 32.866 1.00 52.53 82 GLU A N 1
ATOM 602 C CA . GLU A 1 82 ? 0.891 -14.573 33.852 1.00 52.53 82 GLU A CA 1
ATOM 603 C C . GLU A 1 82 ? 0.167 -13.336 33.268 1.00 52.53 82 GLU A C 1
ATOM 605 O O . GLU A 1 82 ? 0.272 -13.095 32.062 1.00 52.53 82 GLU A O 1
ATOM 610 N N . PRO A 1 83 ? -0.516 -12.491 34.069 1.00 52.16 83 PRO A N 1
ATOM 611 C CA . PRO A 1 83 ? -1.219 -11.283 33.595 1.00 52.16 83 PRO A CA 1
ATOM 612 C C . PRO A 1 83 ? -0.374 -10.309 32.745 1.00 52.16 83 PRO A C 1
ATOM 614 O O . PRO A 1 83 ? -0.906 -9.359 32.173 1.00 52.16 83 PRO A O 1
ATOM 617 N N . ASN A 1 84 ? 0.937 -10.545 32.661 1.00 52.66 84 ASN A N 1
ATOM 618 C CA . ASN A 1 84 ? 1.916 -9.810 31.872 1.00 52.66 84 ASN A CA 1
ATOM 619 C C . ASN A 1 84 ? 2.066 -10.295 30.409 1.00 52.66 84 ASN A C 1
ATOM 621 O O . ASN A 1 84 ? 2.723 -9.598 29.636 1.00 52.66 84 ASN A O 1
ATOM 625 N N . ASP A 1 85 ? 1.461 -11.425 30.008 1.00 46.78 85 ASP A N 1
ATOM 626 C CA . ASP A 1 85 ? 1.653 -12.038 28.676 1.00 46.78 85 ASP A CA 1
ATOM 627 C C . ASP A 1 85 ? 0.533 -11.751 27.657 1.00 46.78 85 ASP A C 1
ATOM 629 O O . ASP A 1 85 ? 0.648 -12.112 26.482 1.00 46.78 85 ASP A O 1
ATOM 633 N N . TYR A 1 86 ? -0.534 -11.048 28.050 1.00 50.12 86 TYR A N 1
ATOM 634 C CA . TYR A 1 86 ? -1.596 -10.659 27.118 1.00 50.12 86 TYR A CA 1
ATOM 635 C C . TYR A 1 86 ? -1.420 -9.246 26.610 1.00 50.12 86 TYR A C 1
ATOM 637 O O . TYR A 1 86 ? -1.441 -8.268 27.354 1.00 50.12 86 TYR A O 1
ATOM 645 N N . ILE A 1 87 ? -1.308 -9.145 25.291 1.00 56.91 87 ILE A N 1
ATOM 646 C CA . ILE A 1 87 ? -1.351 -7.869 24.605 1.00 56.91 87 ILE A CA 1
ATOM 647 C C . ILE A 1 87 ? -2.829 -7.514 24.409 1.00 56.91 87 ILE A C 1
ATOM 649 O O . ILE A 1 87 ? -3.527 -8.139 23.611 1.00 56.91 87 ILE A O 1
ATOM 653 N N . LEU A 1 88 ? -3.311 -6.495 25.126 1.00 67.06 88 LEU A N 1
ATOM 654 C CA . LEU A 1 88 ? -4.648 -5.928 24.915 1.00 67.06 88 LEU A CA 1
ATOM 655 C C . LEU A 1 88 ? -4.817 -5.514 23.447 1.00 67.06 88 LEU A C 1
ATOM 657 O O . LEU A 1 88 ? -3.851 -5.069 22.833 1.00 67.06 88 LEU A O 1
ATOM 661 N N . ILE A 1 89 ? -6.034 -5.527 22.892 1.00 72.00 89 ILE A N 1
ATOM 662 C CA . ILE A 1 89 ? -6.278 -5.094 21.497 1.00 72.00 89 ILE A CA 1
ATOM 663 C C . ILE A 1 89 ? -5.682 -3.703 21.225 1.00 72.00 89 ILE A C 1
ATOM 665 O O . ILE A 1 89 ? -5.055 -3.488 20.192 1.00 72.00 89 ILE A O 1
ATOM 669 N N . ALA A 1 90 ? -5.792 -2.770 22.175 1.00 72.50 90 ALA A N 1
ATOM 670 C CA . ALA A 1 90 ? -5.175 -1.448 22.061 1.00 72.50 90 ALA A CA 1
ATOM 671 C C . ALA A 1 90 ? -3.635 -1.504 21.986 1.00 72.50 90 ALA A C 1
ATOM 673 O O . ALA A 1 90 ? -3.025 -0.783 21.200 1.00 72.50 90 ALA A O 1
ATOM 674 N N . GLN A 1 91 ? -2.998 -2.388 22.758 1.00 74.38 91 GLN A N 1
ATOM 675 C CA . GLN A 1 91 ? -1.549 -2.602 22.708 1.00 74.38 91 GLN A CA 1
ATOM 676 C C . GLN A 1 91 ? -1.138 -3.345 21.425 1.00 74.38 91 GLN A C 1
ATOM 678 O O . GLN A 1 91 ? -0.108 -3.024 20.834 1.00 74.38 91 GLN A O 1
ATOM 683 N N . ALA A 1 92 ? -1.954 -4.288 20.952 1.00 75.00 92 ALA A N 1
ATOM 684 C CA . ALA A 1 92 ? -1.710 -5.059 19.738 1.00 75.00 92 ALA A CA 1
ATOM 685 C C . ALA A 1 92 ? -1.786 -4.152 18.503 1.00 75.00 92 ALA A C 1
ATOM 687 O O . ALA A 1 92 ? -0.907 -4.209 17.641 1.00 75.00 92 ALA A O 1
ATOM 688 N N . ARG A 1 93 ? -2.744 -3.215 18.488 1.00 79.81 93 ARG A N 1
ATOM 689 C CA . ARG A 1 93 ? -2.858 -2.152 17.477 1.00 79.81 93 ARG A CA 1
ATOM 690 C C . ARG A 1 93 ? -1.637 -1.232 17.416 1.00 79.81 93 ARG A C 1
ATOM 692 O O . ARG A 1 93 ? -1.368 -0.680 16.359 1.00 79.81 93 ARG A O 1
ATOM 699 N N . GLY A 1 94 ? -0.887 -1.075 18.506 1.00 83.06 94 GLY A N 1
ATOM 700 C CA . GLY A 1 94 ? 0.352 -0.289 18.511 1.00 83.06 94 GLY A CA 1
ATOM 701 C C . GLY A 1 94 ? 1.615 -1.089 18.173 1.00 83.06 94 GLY A C 1
ATOM 702 O O . GLY A 1 94 ? 2.616 -0.504 17.762 1.00 83.06 94 GLY A O 1
ATOM 703 N N . ARG A 1 95 ? 1.606 -2.417 18.362 1.00 84.25 95 ARG A N 1
ATOM 704 C CA . ARG A 1 95 ? 2.836 -3.234 18.381 1.00 84.25 95 ARG A CA 1
ATOM 705 C C . ARG A 1 95 ? 2.982 -4.225 17.230 1.00 84.25 95 ARG A C 1
ATOM 707 O O . ARG A 1 95 ? 4.115 -4.526 16.865 1.00 84.25 95 ARG A O 1
ATOM 714 N N . LEU A 1 96 ? 1.894 -4.739 16.652 1.00 89.56 96 LEU A N 1
ATOM 715 C CA . LEU A 1 96 ? 1.990 -5.794 15.634 1.00 89.56 96 LEU A CA 1
ATOM 716 C C . LEU A 1 96 ? 2.609 -5.263 14.331 1.00 89.56 96 LEU A C 1
ATOM 718 O O . LEU A 1 96 ? 2.040 -4.355 13.735 1.00 89.56 96 LEU A O 1
ATOM 722 N N . PRO A 1 97 ? 3.734 -5.796 13.829 1.00 94.69 97 PRO A N 1
ATOM 723 C CA . PRO A 1 97 ? 4.408 -5.278 12.634 1.00 94.69 97 PRO A CA 1
ATOM 724 C C . PRO A 1 97 ? 3.731 -5.764 11.338 1.00 94.69 97 PRO A C 1
ATOM 726 O O . PRO A 1 97 ? 4.362 -6.372 10.479 1.00 94.69 97 PRO A O 1
ATOM 729 N N . ILE A 1 98 ? 2.425 -5.530 11.215 1.00 95.56 98 ILE A N 1
ATOM 730 C CA . ILE A 1 98 ? 1.604 -5.920 10.068 1.00 95.56 98 ILE A CA 1
ATOM 731 C C . ILE A 1 98 ? 1.118 -4.642 9.390 1.00 95.56 98 ILE A C 1
ATOM 733 O O . ILE A 1 98 ? 0.548 -3.765 10.042 1.00 95.56 98 ILE A O 1
ATOM 737 N N . PHE A 1 99 ? 1.372 -4.526 8.089 1.00 97.38 99 PHE A N 1
ATOM 738 C CA . PHE A 1 99 ? 0.914 -3.385 7.302 1.00 97.38 99 PHE A CA 1
ATOM 739 C C . PHE A 1 99 ? -0.612 -3.402 7.128 1.00 97.38 99 PHE A C 1
ATOM 741 O O . PHE A 1 99 ? -1.222 -4.473 7.168 1.00 97.38 99 PHE A O 1
ATOM 748 N N . PRO A 1 100 ? -1.239 -2.234 6.917 1.00 97.31 100 PRO A N 1
ATOM 749 C CA . PRO A 1 100 ? -2.648 -2.158 6.557 1.00 97.31 100 PRO A CA 1
ATOM 750 C C . PRO A 1 100 ? -2.982 -3.015 5.323 1.00 97.31 100 PRO A C 1
ATOM 752 O O . PRO A 1 100 ? -2.260 -2.975 4.325 1.00 97.31 100 PRO A O 1
ATOM 755 N N . HIS A 1 101 ? -4.079 -3.774 5.396 1.00 98.00 101 HIS A N 1
ATOM 756 C CA . HIS A 1 101 ? -4.524 -4.685 4.334 1.00 98.00 101 HIS A CA 1
ATOM 757 C C . HIS A 1 101 ? -5.948 -4.336 3.893 1.00 98.00 101 HIS A C 1
ATOM 759 O O . HIS A 1 101 ? -6.913 -4.602 4.615 1.00 98.00 101 HIS A O 1
ATOM 765 N N . VAL A 1 102 ? -6.087 -3.781 2.690 1.00 98.56 102 VAL A N 1
ATOM 766 C CA . VAL A 1 102 ? -7.375 -3.450 2.064 1.00 98.56 102 VAL A CA 1
ATOM 767 C C . VAL A 1 102 ? -8.045 -4.710 1.535 1.00 98.56 102 VAL A C 1
ATOM 769 O O . VAL A 1 102 ? -7.436 -5.462 0.787 1.00 98.56 102 VAL A O 1
ATOM 772 N N . GLN A 1 103 ? -9.303 -4.936 1.917 1.00 98.06 103 GLN A N 1
ATOM 773 C CA . GLN A 1 103 ? -10.011 -6.201 1.674 1.00 98.06 103 GLN A CA 1
ATOM 774 C C . GLN A 1 103 ? -10.603 -6.333 0.257 1.00 98.06 103 GLN A C 1
ATOM 776 O O . GLN A 1 103 ? -11.347 -7.273 -0.024 1.00 98.06 103 GLN A O 1
ATOM 781 N N . THR A 1 104 ? -10.315 -5.399 -0.652 1.00 97.50 104 THR A N 1
ATOM 782 C CA . THR A 1 104 ? -10.735 -5.515 -2.053 1.00 97.50 104 THR A CA 1
ATOM 783 C C . THR A 1 104 ? -9.835 -6.499 -2.800 1.00 97.50 104 THR A C 1
ATOM 785 O O . THR A 1 104 ? -8.692 -6.737 -2.417 1.00 97.50 104 THR A O 1
ATOM 788 N N . VAL A 1 105 ? -10.325 -7.045 -3.916 1.00 95.50 105 VAL A N 1
ATOM 789 C CA . VAL A 1 105 ? -9.587 -8.030 -4.732 1.00 95.50 105 VAL A CA 1
ATOM 790 C C . VAL A 1 105 ? -8.237 -7.496 -5.225 1.00 95.50 105 VAL A C 1
ATOM 792 O O . VAL A 1 105 ? -7.284 -8.257 -5.361 1.00 95.50 105 VAL A O 1
ATOM 795 N N . ASP A 1 106 ? -8.144 -6.195 -5.493 1.00 95.06 106 ASP A N 1
ATOM 796 C CA . ASP A 1 106 ? -6.922 -5.541 -5.962 1.00 95.06 106 ASP A CA 1
ATOM 797 C C . ASP A 1 106 ? -6.114 -4.875 -4.834 1.00 95.06 106 ASP A C 1
ATOM 799 O O . ASP A 1 106 ? -5.068 -4.278 -5.100 1.00 95.06 106 ASP A O 1
ATOM 803 N N . GLY A 1 107 ? -6.582 -4.963 -3.583 1.00 97.62 107 GLY A N 1
ATOM 804 C CA . GLY A 1 107 ? -5.965 -4.327 -2.423 1.00 97.62 107 GLY A CA 1
ATOM 805 C C . GLY A 1 107 ? -5.968 -2.798 -2.484 1.00 97.62 107 GLY A C 1
ATOM 806 O O . GLY A 1 107 ? -5.118 -2.165 -1.860 1.00 97.62 107 GLY A O 1
ATOM 807 N N . ARG A 1 108 ? -6.858 -2.171 -3.263 1.00 98.44 108 ARG A N 1
ATOM 808 C CA . ARG A 1 108 ? -6.899 -0.714 -3.460 1.00 98.44 108 ARG A CA 1
ATOM 809 C C . ARG A 1 108 ? -8.195 -0.104 -2.950 1.00 98.44 108 ARG A C 1
ATOM 811 O O . ARG A 1 108 ? -9.285 -0.622 -3.156 1.00 98.44 108 ARG A O 1
ATOM 818 N N . ILE A 1 109 ? -8.073 1.088 -2.373 1.00 98.38 109 ILE A N 1
ATOM 819 C CA . ILE A 1 109 ? -9.211 1.988 -2.178 1.00 98.38 109 ILE A CA 1
ATOM 820 C C . ILE A 1 109 ? -9.284 2.880 -3.419 1.00 98.38 109 ILE A C 1
ATOM 822 O O . ILE A 1 109 ? -8.345 3.620 -3.710 1.00 98.38 109 ILE A O 1
ATOM 826 N N . THR A 1 110 ? -10.377 2.795 -4.178 1.00 97.81 110 THR A N 1
ATOM 827 C CA . THR A 1 110 ? -10.527 3.524 -5.445 1.00 97.81 110 THR A CA 1
ATOM 828 C C . THR A 1 110 ? -10.878 4.992 -5.205 1.00 97.81 110 THR A C 1
ATOM 830 O O . THR A 1 110 ? -12.048 5.364 -5.160 1.00 97.81 110 THR A O 1
ATOM 833 N N . VAL A 1 111 ? -9.865 5.846 -5.071 1.00 98.12 111 VAL A N 1
ATOM 834 C CA . VAL A 1 111 ? -10.049 7.301 -5.067 1.00 98.12 111 VAL A CA 1
ATOM 835 C C . VAL A 1 111 ? -10.423 7.755 -6.479 1.00 98.12 111 VAL A C 1
ATOM 837 O O . VAL A 1 111 ? -9.818 7.318 -7.463 1.00 98.12 111 VAL A O 1
ATOM 840 N N . ILE A 1 112 ? -11.429 8.622 -6.574 1.00 97.62 112 ILE A N 1
ATOM 841 C CA . ILE A 1 112 ? -11.973 9.137 -7.838 1.00 97.62 112 ILE A CA 1
ATOM 842 C C . ILE A 1 112 ? -12.024 10.665 -7.830 1.00 97.62 112 ILE A C 1
ATOM 844 O O . ILE A 1 112 ? -11.924 11.298 -6.783 1.00 97.62 112 ILE A O 1
ATOM 848 N N . THR A 1 113 ? -12.220 11.279 -8.991 1.00 95.50 113 THR A N 1
ATOM 849 C CA . THR A 1 113 ? -12.557 12.706 -9.089 1.00 95.50 113 THR A CA 1
ATOM 850 C C . THR A 1 113 ? -14.040 12.910 -8.766 1.00 95.50 113 THR A C 1
ATOM 852 O O . THR A 1 113 ? -14.883 12.289 -9.414 1.00 95.50 113 THR A O 1
ATOM 855 N N . SER A 1 114 ? -14.381 13.778 -7.806 1.00 88.44 114 SER A N 1
ATOM 856 C CA . SER A 1 114 ? -15.781 14.161 -7.506 1.00 88.44 114 SER A CA 1
ATOM 857 C C . SER A 1 114 ? -16.231 15.452 -8.198 1.00 88.44 114 SER A C 1
ATOM 859 O O . SER A 1 114 ? -17.377 15.869 -8.050 1.00 88.44 114 SER A O 1
ATOM 861 N N . GLY A 1 115 ? -15.339 16.058 -8.983 1.00 80.50 115 GLY A N 1
ATOM 862 C CA . GLY A 1 115 ? -15.535 17.279 -9.757 1.00 80.50 115 GLY A CA 1
ATOM 863 C C . GLY A 1 115 ? -14.191 17.764 -10.313 1.00 80.50 115 GLY A C 1
ATOM 864 O O . GLY A 1 115 ? -13.157 17.150 -10.057 1.00 80.50 115 GLY A O 1
ATOM 865 N N . GLY A 1 116 ? -14.179 18.870 -11.064 1.00 79.12 116 GLY A N 1
ATOM 866 C CA . GLY A 1 116 ? -12.952 19.380 -11.702 1.00 79.12 116 GLY A CA 1
ATOM 867 C C . GLY A 1 116 ? -11.848 19.839 -10.736 1.00 79.12 116 GLY A C 1
ATOM 868 O O . GLY A 1 116 ? -10.704 19.944 -11.156 1.00 79.12 116 GLY A O 1
ATOM 869 N N . SER A 1 117 ? -12.177 20.084 -9.462 1.00 91.12 117 SER A N 1
ATOM 870 C CA . SER A 1 117 ? -11.249 20.602 -8.439 1.00 91.12 117 SER A CA 1
ATOM 871 C C . SER A 1 117 ? -11.307 19.824 -7.120 1.00 91.12 117 SER A C 1
ATOM 873 O O . SER A 1 117 ? -10.947 20.356 -6.067 1.00 91.12 117 SER A O 1
ATOM 875 N N . SER A 1 118 ? -11.825 18.593 -7.140 1.00 96.12 118 SER A N 1
ATOM 876 C CA . SER A 1 118 ? -11.933 17.768 -5.940 1.00 96.12 118 SER A CA 1
ATOM 877 C C . SER A 1 118 ? -11.767 16.284 -6.232 1.00 96.12 118 SER A C 1
ATOM 879 O O . SER A 1 118 ? -12.149 15.771 -7.289 1.00 96.12 118 SER A O 1
ATOM 881 N N . ILE A 1 119 ? -11.228 15.581 -5.246 1.00 97.94 119 ILE A N 1
ATOM 882 C CA . ILE A 1 119 ? -11.163 14.124 -5.221 1.00 97.94 119 ILE A CA 1
ATOM 883 C C . ILE A 1 119 ? -12.066 13.582 -4.119 1.00 97.94 119 ILE A C 1
ATOM 885 O O . ILE A 1 119 ? -12.353 14.276 -3.144 1.00 97.94 119 ILE A O 1
ATOM 889 N N . ARG A 1 120 ? -12.459 12.320 -4.260 1.00 98.12 120 ARG A N 1
ATOM 890 C CA . ARG A 1 120 ? -13.289 11.590 -3.312 1.00 98.12 120 ARG A CA 1
ATOM 891 C C . ARG A 1 120 ? -12.652 10.274 -2.943 1.00 98.12 120 ARG A C 1
ATOM 893 O O . ARG A 1 120 ? -12.352 9.458 -3.816 1.00 98.12 120 ARG A O 1
ATOM 900 N N . VAL A 1 121 ? -12.547 10.044 -1.643 1.00 98.19 121 VAL A N 1
ATOM 901 C CA . VAL A 1 121 ? -12.389 8.704 -1.092 1.00 98.19 121 VAL A CA 1
ATOM 902 C C . VAL A 1 121 ? -13.789 8.129 -0.870 1.00 98.19 121 VAL A C 1
ATOM 904 O O . VAL A 1 121 ? -14.603 8.792 -0.220 1.00 98.19 121 VAL A O 1
ATOM 907 N N . PRO A 1 122 ? -14.121 6.956 -1.438 1.00 97.88 122 PRO A N 1
ATOM 908 C CA . PRO A 1 122 ? -15.430 6.342 -1.243 1.00 97.88 122 PRO A CA 1
ATOM 909 C C . PRO A 1 122 ? -15.622 5.914 0.216 1.00 97.88 122 PRO A C 1
ATOM 911 O O . PRO A 1 122 ? -14.657 5.613 0.913 1.00 97.88 122 PRO A O 1
ATOM 914 N N . GLY A 1 123 ? -16.875 5.886 0.671 1.00 97.38 123 GLY A N 1
ATOM 915 C CA . GLY A 1 123 ? -17.234 5.252 1.938 1.00 97.38 123 GLY A CA 1
ATOM 916 C C . GLY A 1 123 ? -17.488 3.754 1.766 1.00 97.38 123 GLY A C 1
ATOM 917 O O . GLY A 1 123 ? -17.768 3.294 0.661 1.00 97.38 123 GLY A O 1
ATOM 918 N N . GLY A 1 124 ? -17.426 3.001 2.862 1.00 97.12 124 GLY A N 1
ATOM 919 C CA . GLY A 1 124 ? -17.788 1.581 2.892 1.00 97.12 124 GLY A CA 1
ATOM 920 C C . GLY A 1 124 ? -16.699 0.615 2.418 1.00 97.12 124 GLY A C 1
ATOM 921 O O . GLY A 1 124 ? -16.938 -0.585 2.395 1.00 97.12 124 GLY A O 1
ATOM 922 N N . VAL A 1 125 ? -15.504 1.096 2.059 1.00 98.00 125 VAL A N 1
ATOM 923 C CA . VAL A 1 125 ? -14.355 0.220 1.772 1.00 98.00 125 VAL A CA 1
ATOM 924 C C . VAL A 1 125 ? -13.680 -0.170 3.081 1.00 98.00 125 VAL A C 1
ATOM 926 O O . VAL A 1 125 ? -13.321 0.713 3.864 1.00 98.00 125 VAL A O 1
ATOM 929 N N . GLU A 1 126 ? -13.498 -1.469 3.306 1.00 97.94 126 GLU A N 1
ATOM 930 C CA . GLU A 1 126 ? -12.904 -2.022 4.524 1.00 97.94 126 GLU A CA 1
ATOM 931 C C . GLU A 1 126 ? -11.425 -2.381 4.350 1.00 97.94 126 GLU A C 1
ATOM 933 O O . GLU A 1 126 ? -10.980 -2.860 3.301 1.00 97.94 126 GLU A O 1
ATOM 938 N N . PHE A 1 127 ? -10.653 -2.179 5.413 1.00 98.19 127 PHE A N 1
ATOM 939 C CA . PHE A 1 127 ? -9.280 -2.654 5.527 1.00 98.19 127 PHE A CA 1
ATOM 940 C C . PHE A 1 127 ? -8.952 -3.030 6.974 1.00 98.19 127 PHE A C 1
ATOM 942 O O . PHE A 1 127 ? -9.575 -2.544 7.914 1.00 98.19 127 PHE A O 1
ATOM 949 N N . LEU A 1 128 ? -7.956 -3.893 7.165 1.00 97.44 128 LEU A N 1
ATOM 950 C CA . LEU A 1 128 ? -7.475 -4.290 8.484 1.00 97.44 128 LEU A CA 1
ATOM 951 C C . LEU A 1 128 ? -6.266 -3.439 8.877 1.00 97.44 128 LEU A C 1
ATOM 953 O O . LEU A 1 128 ? -5.210 -3.521 8.250 1.00 97.44 128 LEU A O 1
ATOM 957 N N . HIS A 1 129 ? -6.388 -2.657 9.949 1.00 96.38 129 HIS A N 1
ATOM 958 C CA . HIS A 1 129 ? -5.252 -2.047 10.637 1.00 96.38 129 HIS A CA 1
ATOM 959 C C . HIS A 1 129 ? -4.546 -3.119 11.469 1.00 96.38 129 HIS A C 1
ATOM 961 O O . HIS A 1 129 ? -5.164 -3.794 12.299 1.00 96.38 129 HIS A O 1
ATOM 967 N N . ARG A 1 130 ? -3.241 -3.291 11.222 1.00 94.00 130 ARG A N 1
ATOM 968 C CA . ARG A 1 130 ? -2.373 -4.232 11.951 1.00 94.00 130 ARG A CA 1
ATOM 969 C C . ARG A 1 130 ? -2.871 -5.686 11.908 1.00 94.00 130 ARG A C 1
ATOM 971 O O . ARG A 1 130 ? -2.595 -6.461 12.817 1.00 94.00 130 ARG A O 1
ATOM 978 N N . GLY A 1 131 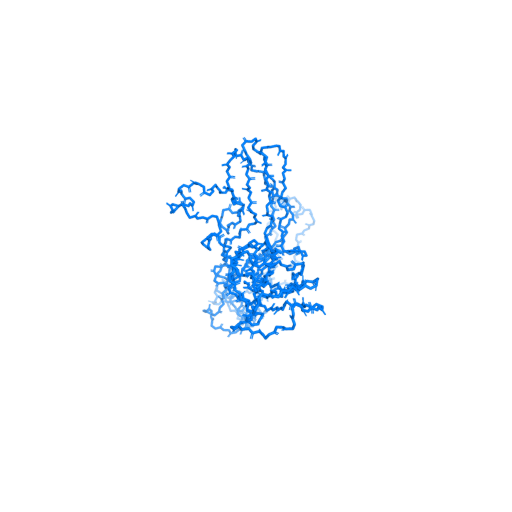? -3.634 -6.041 10.871 1.00 92.62 131 GLY A N 1
ATOM 979 C CA . GLY A 1 131 ? -4.211 -7.375 10.664 1.00 92.62 131 GLY A CA 1
ATOM 980 C C . GLY A 1 131 ? -5.352 -7.769 11.610 1.00 92.62 131 GLY A C 1
ATOM 981 O O . GLY A 1 131 ? -5.921 -8.838 11.431 1.00 92.62 131 GLY A O 1
ATOM 982 N N . ILE A 1 132 ? -5.700 -6.937 12.597 1.00 89.06 132 ILE A N 1
ATOM 983 C CA . ILE A 1 132 ? -6.633 -7.313 13.676 1.00 89.06 132 ILE A CA 1
ATOM 984 C C . ILE A 1 132 ? -7.800 -6.345 13.862 1.00 89.06 132 ILE A C 1
ATOM 986 O O . ILE A 1 132 ? -8.784 -6.698 14.504 1.00 89.06 132 ILE A O 1
ATOM 990 N N . TRP A 1 133 ? -7.693 -5.115 13.354 1.00 92.88 133 TRP A N 1
ATOM 991 C CA . TRP A 1 133 ? -8.681 -4.075 13.610 1.00 92.88 133 TRP A CA 1
ATOM 992 C C . TRP A 1 133 ? -9.332 -3.619 12.304 1.00 92.88 133 TRP A C 1
ATOM 994 O O . TRP A 1 133 ? -8.673 -2.931 11.520 1.00 92.88 133 TRP A O 1
ATOM 1004 N N . PRO A 1 134 ? -10.597 -3.982 12.039 1.00 95.62 134 PRO A N 1
ATOM 1005 C CA . PRO A 1 134 ? -11.284 -3.529 10.842 1.00 95.62 134 PRO A CA 1
ATOM 1006 C C . PRO A 1 134 ? -11.538 -2.023 10.915 1.00 95.62 134 PRO A C 1
ATOM 1008 O O . PRO A 1 134 ? -11.958 -1.478 11.937 1.00 95.62 134 PRO A O 1
ATOM 1011 N N . VAL A 1 135 ? -11.265 -1.345 9.808 1.00 96.81 135 VAL A N 1
ATOM 1012 C CA . VAL A 1 135 ? -11.556 0.068 9.599 1.00 96.81 135 VAL A CA 1
ATOM 1013 C C . VAL A 1 135 ? -12.360 0.185 8.318 1.00 96.81 135 VAL A C 1
ATOM 1015 O O . VAL A 1 135 ? -11.927 -0.258 7.255 1.00 96.81 135 VAL A O 1
ATOM 1018 N N . THR A 1 136 ? -13.520 0.822 8.421 1.00 97.81 136 THR A N 1
ATOM 1019 C CA . THR A 1 136 ? -14.364 1.144 7.275 1.00 97.81 136 THR A CA 1
ATOM 1020 C C . THR A 1 136 ? -14.162 2.609 6.922 1.00 97.81 136 THR A C 1
ATOM 1022 O O . THR A 1 136 ? -14.259 3.496 7.771 1.00 97.81 136 THR A O 1
ATOM 1025 N N . THR A 1 137 ? -13.856 2.874 5.658 1.00 97.88 137 THR A N 1
ATOM 1026 C CA . THR A 1 137 ? -13.741 4.239 5.142 1.00 97.88 137 THR A CA 1
ATOM 1027 C C . THR A 1 137 ? -15.083 4.965 5.207 1.00 97.88 137 THR A C 1
ATOM 1029 O O . THR A 1 137 ? -16.147 4.388 4.975 1.00 97.88 137 THR A O 1
ATOM 1032 N N . VAL A 1 138 ? -15.030 6.262 5.493 1.00 96.62 138 VAL A N 1
ATOM 1033 C CA . VAL A 1 138 ? -16.167 7.176 5.361 1.00 96.62 138 VAL A CA 1
ATOM 1034 C C . VAL A 1 138 ? -15.932 8.022 4.120 1.00 96.62 138 VAL A C 1
ATOM 1036 O O . VAL A 1 138 ? -14.798 8.431 3.853 1.00 96.62 138 VAL A O 1
ATOM 1039 N N . GLN A 1 139 ? -16.997 8.289 3.360 1.00 97.25 139 GLN A N 1
ATOM 1040 C CA . GLN A 1 139 ? -16.875 9.120 2.170 1.00 97.25 139 GLN A CA 1
ATOM 1041 C C . GLN A 1 139 ? -16.318 10.488 2.559 1.00 97.25 139 GLN A C 1
ATOM 1043 O O . GLN A 1 139 ? -16.908 11.190 3.378 1.00 97.25 139 GLN A O 1
ATOM 1048 N N . THR A 1 140 ? -15.197 10.860 1.950 1.00 96.88 140 THR A N 1
ATOM 1049 C CA . THR A 1 140 ? -14.505 12.113 2.252 1.00 96.88 140 THR A CA 1
ATOM 1050 C C . THR A 1 140 ? -14.088 12.779 0.951 1.00 96.88 140 THR A C 1
ATOM 1052 O O . THR A 1 140 ? -13.489 12.136 0.088 1.00 96.88 140 THR A O 1
ATOM 1055 N N . ASP A 1 141 ? -14.417 14.060 0.810 1.00 97.12 141 ASP A N 1
ATOM 1056 C CA . ASP A 1 141 ? -14.037 14.883 -0.334 1.00 97.12 141 ASP A CA 1
ATOM 1057 C C . ASP A 1 141 ? -12.909 15.839 0.061 1.00 97.12 141 ASP A C 1
ATOM 1059 O O . ASP A 1 141 ? -12.955 16.467 1.119 1.00 97.12 141 ASP A O 1
ATOM 1063 N N . PHE A 1 142 ? -11.913 15.979 -0.812 1.00 97.69 142 PHE A N 1
ATOM 1064 C CA . PHE A 1 142 ? -10.804 16.911 -0.631 1.00 97.69 142 PHE A CA 1
ATOM 1065 C C . PHE A 1 142 ? -10.706 17.850 -1.827 1.00 97.69 142 PHE A C 1
ATOM 1067 O O . PHE A 1 142 ? -10.738 17.412 -2.979 1.00 97.69 142 PHE A O 1
ATOM 1074 N N . ALA A 1 143 ? -10.566 19.145 -1.551 1.00 97.12 143 ALA A N 1
ATOM 1075 C CA . ALA A 1 143 ? -10.288 20.141 -2.575 1.00 97.12 143 ALA A CA 1
ATOM 1076 C C . ALA A 1 143 ? -8.824 20.051 -3.024 1.00 97.12 143 ALA A C 1
ATOM 1078 O O . ALA A 1 143 ? -7.924 19.855 -2.205 1.00 97.12 143 ALA A O 1
ATOM 1079 N N . THR A 1 144 ? -8.584 20.235 -4.319 1.00 97.50 144 THR A N 1
ATOM 1080 C CA . THR A 1 144 ? -7.240 20.259 -4.901 1.00 97.50 144 THR A CA 1
ATOM 1081 C C . THR A 1 144 ? -6.889 21.647 -5.422 1.00 97.50 144 THR A C 1
ATOM 1083 O O . THR A 1 144 ? -7.764 22.413 -5.832 1.00 97.50 144 THR A O 1
ATOM 1086 N N . ALA A 1 145 ? -5.597 21.965 -5.444 1.00 97.06 145 ALA A N 1
ATOM 1087 C CA . ALA A 1 145 ? -5.049 23.141 -6.111 1.00 97.06 145 ALA A CA 1
ATOM 1088 C C . ALA A 1 145 ? -4.272 22.726 -7.377 1.00 97.06 145 ALA A C 1
ATOM 1090 O O . ALA A 1 145 ? -3.762 21.602 -7.433 1.00 97.06 145 ALA A O 1
ATOM 1091 N N . PRO A 1 146 ? -4.165 23.606 -8.392 1.00 97.12 146 PRO A N 1
ATOM 1092 C CA . PRO A 1 146 ? -3.475 23.301 -9.645 1.00 97.12 146 PRO A CA 1
ATOM 1093 C C . PRO A 1 146 ? -1.963 23.126 -9.465 1.00 97.12 146 PRO A C 1
ATOM 1095 O O . PRO A 1 146 ? -1.354 23.763 -8.607 1.00 97.12 146 PRO A O 1
ATOM 1098 N N . SER A 1 147 ? -1.351 22.321 -10.338 1.00 97.12 147 SER A N 1
ATOM 1099 C CA . SER A 1 147 ? 0.099 22.071 -10.393 1.00 97.12 147 SER A CA 1
ATOM 1100 C C . SER A 1 147 ? 0.694 21.539 -9.084 1.00 97.12 147 SER A C 1
ATOM 1102 O O . SER A 1 147 ? 1.780 21.950 -8.669 1.00 97.12 147 SER A O 1
ATOM 1104 N N . LYS A 1 148 ? -0.020 20.634 -8.414 1.00 98.06 148 LYS A N 1
ATOM 1105 C CA . LYS A 1 148 ? 0.374 20.043 -7.133 1.00 98.06 148 LYS A CA 1
ATOM 1106 C C . LYS A 1 148 ? 0.477 18.529 -7.215 1.00 98.06 148 LYS A C 1
ATOM 1108 O O . LYS A 1 148 ? -0.099 17.882 -8.089 1.00 98.06 148 LYS A O 1
ATOM 1113 N N . ILE A 1 149 ? 1.221 17.975 -6.264 1.00 98.44 149 ILE A N 1
ATOM 1114 C CA . ILE A 1 149 ? 1.310 16.540 -6.021 1.00 98.44 149 ILE A CA 1
ATOM 1115 C C . ILE A 1 149 ? 0.834 16.315 -4.595 1.00 98.44 149 ILE A C 1
ATOM 1117 O O . ILE A 1 149 ? 1.369 16.910 -3.664 1.00 98.44 149 ILE A O 1
ATOM 1121 N N . TYR A 1 150 ? -0.161 15.457 -4.432 1.00 98.62 150 TYR A N 1
ATOM 1122 C CA . TYR A 1 150 ? -0.743 15.134 -3.145 1.00 98.62 150 TYR A CA 1
ATOM 1123 C C . TYR A 1 150 ? -0.668 13.645 -2.845 1.00 98.62 150 TYR A C 1
ATOM 1125 O O . TYR A 1 150 ? -0.731 12.800 -3.743 1.00 98.62 150 TYR A O 1
ATOM 1133 N N . HIS A 1 151 ? -0.640 13.342 -1.554 1.00 98.69 151 HIS A N 1
ATOM 1134 C CA . HIS A 1 151 ? -0.822 12.012 -1.003 1.00 98.69 151 HIS A CA 1
ATOM 1135 C C . HIS A 1 151 ? -2.154 11.940 -0.261 1.00 98.69 151 HIS A C 1
ATOM 1137 O O . HIS A 1 151 ? -2.408 12.715 0.663 1.00 98.69 151 HIS A O 1
ATOM 1143 N N . VAL A 1 152 ? -2.993 10.982 -0.651 1.00 98.56 152 VAL A N 1
ATOM 1144 C CA . VAL A 1 152 ? -4.133 10.547 0.159 1.00 98.56 152 VAL A CA 1
ATOM 1145 C C . VAL A 1 152 ? -3.610 9.472 1.094 1.00 98.56 152 VAL A C 1
ATOM 1147 O O . VAL A 1 152 ? -3.106 8.449 0.628 1.00 98.56 152 VAL A O 1
ATOM 1150 N N . ARG A 1 153 ? -3.705 9.698 2.401 1.00 98.31 153 ARG A N 1
ATOM 1151 C CA . ARG A 1 153 ? -3.237 8.751 3.413 1.00 98.31 153 ARG A CA 1
ATOM 1152 C C . ARG A 1 153 ? -4.346 8.434 4.394 1.00 98.31 153 ARG A C 1
ATOM 1154 O O . ARG A 1 153 ? -5.258 9.229 4.581 1.00 98.31 153 ARG A O 1
ATOM 1161 N N . TRP A 1 154 ? -4.246 7.289 5.043 1.00 98.19 154 TRP A N 1
ATOM 1162 C CA . TRP A 1 154 ? -4.930 7.036 6.300 1.00 98.19 154 TRP A CA 1
ATOM 1163 C C . TRP A 1 154 ? -3.895 6.966 7.415 1.00 98.19 154 TRP A C 1
ATOM 1165 O O . TRP A 1 154 ? -2.887 6.289 7.256 1.00 98.19 154 TRP A O 1
ATOM 1175 N N . HIS A 1 155 ? -4.161 7.626 8.533 1.00 96.12 155 HIS A N 1
ATOM 1176 C CA . HIS A 1 155 ? -3.360 7.568 9.745 1.00 96.12 155 HIS A CA 1
ATOM 1177 C C . HIS A 1 155 ? -4.224 7.061 10.901 1.00 96.12 155 HIS A C 1
ATOM 1179 O O . HIS A 1 155 ? -5.381 7.461 11.042 1.00 96.12 155 HIS A O 1
ATOM 1185 N N . SER A 1 156 ? -3.664 6.215 11.765 1.00 93.88 156 SER A N 1
ATOM 1186 C CA . SER A 1 156 ? -4.413 5.565 12.852 1.00 93.88 156 SER A CA 1
ATOM 1187 C C . SER A 1 156 ? -5.076 6.532 13.840 1.00 93.88 156 SER A C 1
ATOM 1189 O O . SER A 1 156 ? -6.088 6.180 14.448 1.00 93.88 156 SER A O 1
ATOM 1191 N N . VAL A 1 157 ? -4.529 7.745 13.972 1.00 92.06 157 VAL A N 1
ATOM 1192 C CA . VAL A 1 157 ? -5.037 8.801 14.864 1.00 92.06 157 VAL A CA 1
ATOM 1193 C C . VAL A 1 157 ? -5.885 9.836 14.122 1.00 92.06 157 VAL A C 1
ATOM 1195 O O . VAL A 1 157 ? -6.884 10.300 14.659 1.00 92.06 157 VAL A O 1
ATOM 1198 N N . GLU A 1 158 ? -5.499 10.211 12.898 1.00 94.38 158 GLU A N 1
ATOM 1199 C CA . GLU A 1 158 ? -6.122 11.336 12.173 1.00 94.38 158 GLU A CA 1
ATOM 1200 C C . GLU A 1 158 ? -7.229 10.877 11.212 1.00 94.38 158 GLU A C 1
ATOM 1202 O O . GLU A 1 158 ? -8.006 11.692 10.722 1.00 94.38 158 GLU A O 1
ATOM 1207 N N . GLY A 1 159 ? -7.313 9.575 10.928 1.00 96.44 159 GLY A N 1
ATOM 1208 C CA . GLY A 1 159 ? -8.169 9.051 9.874 1.00 96.44 159 GLY A CA 1
ATOM 1209 C C . GLY A 1 159 ? -7.607 9.364 8.489 1.00 96.44 159 GLY A C 1
ATOM 1210 O O . GLY A 1 159 ? -6.397 9.315 8.271 1.00 96.44 159 GLY A O 1
ATOM 1211 N N . ILE A 1 160 ? -8.488 9.627 7.524 1.00 98.00 160 ILE A N 1
ATOM 1212 C CA . ILE A 1 160 ? -8.089 9.906 6.140 1.00 98.00 160 ILE A CA 1
ATOM 1213 C C . ILE A 1 160 ? -7.643 11.362 6.022 1.00 98.00 160 ILE A C 1
ATOM 1215 O O . ILE A 1 160 ? -8.401 12.277 6.330 1.00 98.00 160 ILE A O 1
ATOM 1219 N N . VAL A 1 161 ? -6.426 11.571 5.531 1.00 97.75 161 VAL A N 1
ATOM 1220 C CA . VAL A 1 161 ? -5.799 12.882 5.382 1.00 97.75 161 VAL A CA 1
ATOM 1221 C C . VAL A 1 161 ? -5.286 13.098 3.966 1.00 97.75 161 VAL A C 1
ATOM 1223 O O . VAL A 1 161 ? -4.909 12.162 3.258 1.00 97.75 161 VAL A O 1
ATOM 1226 N N . PHE A 1 162 ? -5.248 14.364 3.563 1.00 97.94 162 PHE A N 1
ATOM 1227 C CA . PHE A 1 162 ? -4.784 14.797 2.254 1.00 97.94 162 PHE A CA 1
ATOM 1228 C C . PHE A 1 162 ? -3.604 15.749 2.427 1.00 97.94 162 PHE A C 1
ATOM 1230 O O . PHE A 1 162 ? -3.736 16.798 3.057 1.00 97.94 162 PHE A O 1
ATOM 1237 N N . ARG A 1 163 ? -2.428 15.352 1.936 1.00 98.31 163 ARG A N 1
ATOM 1238 C CA . ARG A 1 163 ? -1.157 16.045 2.192 1.00 98.31 163 ARG A CA 1
ATOM 1239 C C . ARG A 1 163 ? -0.544 16.529 0.884 1.00 98.31 163 ARG A C 1
ATOM 1241 O O . ARG A 1 163 ? -0.404 15.737 -0.042 1.00 98.31 163 ARG A O 1
ATOM 1248 N N . ASP A 1 164 ? -0.189 17.810 0.807 1.00 98.44 164 ASP A N 1
ATOM 1249 C CA . ASP A 1 164 ? 0.579 18.378 -0.311 1.00 98.44 164 ASP A CA 1
ATOM 1250 C C . ASP A 1 164 ? 2.053 18.003 -0.142 1.00 98.44 164 ASP A C 1
ATOM 1252 O O . ASP A 1 164 ? 2.646 18.264 0.902 1.00 98.44 164 ASP A O 1
ATOM 1256 N N . LEU A 1 165 ? 2.663 17.411 -1.166 1.00 98.38 165 LEU A N 1
ATOM 1257 C CA . LEU A 1 165 ? 4.075 17.038 -1.152 1.00 98.38 165 LEU A CA 1
ATOM 1258 C C . LEU A 1 165 ? 5.006 18.250 -0.990 1.00 98.38 165 LEU A C 1
ATOM 1260 O O . LEU A 1 165 ? 6.134 18.088 -0.530 1.00 98.38 165 LEU A O 1
ATOM 1264 N N . ALA A 1 166 ? 4.559 19.446 -1.379 1.00 98.06 166 ALA A N 1
ATOM 1265 C CA . ALA A 1 166 ? 5.323 20.683 -1.247 1.00 98.06 166 ALA A CA 1
ATOM 1266 C C . ALA A 1 166 ? 5.146 21.378 0.117 1.00 98.06 166 ALA A C 1
ATOM 1268 O O . ALA A 1 166 ? 5.797 22.394 0.359 1.00 98.06 166 ALA A O 1
ATOM 1269 N N . ASP A 1 167 ? 4.263 20.881 0.991 1.00 98.06 167 ASP A N 1
ATOM 1270 C CA . ASP A 1 167 ? 4.078 21.437 2.334 1.00 98.06 167 ASP A CA 1
ATOM 1271 C C . ASP A 1 167 ? 5.325 21.150 3.197 1.00 98.06 167 ASP A C 1
ATOM 1273 O O . ASP A 1 167 ? 5.649 19.979 3.411 1.00 98.06 167 ASP A O 1
ATOM 1277 N N . PRO A 1 168 ? 6.026 22.173 3.726 1.00 97.19 168 PRO A N 1
ATOM 1278 C CA . PRO A 1 168 ? 7.231 21.980 4.533 1.00 97.19 168 PRO A CA 1
ATOM 1279 C C . PRO A 1 168 ? 6.972 21.296 5.882 1.00 97.19 168 PRO A C 1
ATOM 1281 O O . PRO A 1 168 ? 7.913 20.790 6.486 1.00 97.19 168 PRO A O 1
ATOM 1284 N N . ILE A 1 169 ? 5.728 21.255 6.371 1.00 97.06 169 ILE A N 1
ATOM 1285 C CA . ILE A 1 169 ? 5.374 20.485 7.573 1.00 97.06 169 ILE A CA 1
ATOM 1286 C C . ILE A 1 169 ? 5.335 18.991 7.237 1.00 97.06 169 ILE A C 1
ATOM 1288 O O . ILE A 1 169 ? 5.771 18.157 8.029 1.00 97.06 169 ILE A O 1
ATOM 1292 N N . TYR A 1 170 ? 4.833 18.649 6.049 1.00 97.50 170 TYR A N 1
ATOM 1293 C CA . TYR A 1 170 ? 4.718 17.270 5.586 1.00 97.50 170 TYR A CA 1
ATOM 1294 C C . TYR A 1 170 ? 6.026 16.726 4.985 1.00 97.50 170 TYR A C 1
ATOM 1296 O O . TYR A 1 170 ? 6.387 15.573 5.219 1.00 97.50 170 TYR A O 1
ATOM 1304 N N . ASN A 1 171 ? 6.744 17.553 4.225 1.00 98.31 171 ASN A N 1
ATOM 1305 C CA . ASN A 1 171 ? 7.976 17.219 3.516 1.00 98.31 171 ASN A CA 1
ATOM 1306 C C . ASN A 1 171 ? 9.054 18.300 3.746 1.00 98.31 171 ASN A C 1
ATOM 1308 O O . ASN A 1 171 ? 9.422 19.030 2.819 1.00 98.31 171 ASN A O 1
ATOM 1312 N N . PRO A 1 172 ? 9.593 18.414 4.974 1.00 97.94 172 PRO A N 1
ATOM 1313 C CA . PRO A 1 172 ? 10.544 19.470 5.339 1.00 97.94 172 PRO A CA 1
ATOM 1314 C C . PRO A 1 172 ? 11.844 19.428 4.531 1.00 97.94 172 PRO A C 1
ATOM 1316 O O . PRO A 1 172 ? 12.508 20.447 4.362 1.00 97.94 172 PRO A O 1
ATOM 1319 N N . SER A 1 173 ? 12.218 18.253 4.025 1.00 97.81 173 SER A N 1
ATOM 1320 C CA . SER A 1 173 ? 13.445 18.048 3.252 1.00 97.81 173 SER A CA 1
ATOM 1321 C C . SER A 1 173 ? 13.227 18.103 1.737 1.00 97.81 173 SER A C 1
ATOM 1323 O O . SER A 1 173 ? 14.149 17.766 0.998 1.00 97.81 173 SER A O 1
ATOM 1325 N N . ALA A 1 174 ? 12.033 18.502 1.273 1.00 97.12 174 ALA A N 1
ATOM 1326 C CA . ALA A 1 174 ? 11.674 18.586 -0.146 1.00 97.12 174 ALA A CA 1
ATOM 1327 C C . ALA A 1 174 ? 12.053 17.318 -0.941 1.00 97.12 174 ALA A C 1
ATOM 1329 O O . ALA A 1 174 ? 12.538 17.378 -2.072 1.00 97.12 174 ALA A O 1
ATOM 1330 N N . LEU A 1 175 ? 11.859 16.152 -0.321 1.00 98.12 175 LEU A N 1
ATOM 1331 C CA . LEU A 1 175 ? 12.191 14.862 -0.909 1.00 98.12 175 LEU A CA 1
ATOM 1332 C C . LEU A 1 175 ? 11.282 14.585 -2.105 1.00 98.12 175 LEU A C 1
ATOM 1334 O O . LEU A 1 175 ? 10.116 14.986 -2.127 1.00 98.12 175 LEU A O 1
ATOM 1338 N N . ALA A 1 176 ? 11.823 13.870 -3.091 1.00 97.19 176 ALA A N 1
ATOM 1339 C CA . ALA A 1 176 ? 11.064 13.445 -4.257 1.00 97.19 176 ALA A CA 1
ATOM 1340 C C . ALA A 1 176 ? 9.885 12.546 -3.854 1.00 97.19 176 ALA A C 1
ATOM 1342 O O . ALA A 1 176 ? 9.992 11.753 -2.924 1.00 97.19 176 ALA A O 1
ATOM 1343 N N . GLU A 1 177 ? 8.787 12.618 -4.605 1.00 97.38 177 GLU A N 1
ATOM 1344 C CA . GLU A 1 177 ? 7.558 11.849 -4.360 1.00 97.38 177 GLU A CA 1
ATOM 1345 C C . GLU A 1 177 ? 7.815 10.341 -4.202 1.00 97.38 177 GLU A C 1
ATOM 1347 O O . GLU A 1 177 ? 7.290 9.692 -3.306 1.00 97.38 177 GLU A O 1
ATOM 1352 N N . THR A 1 178 ? 8.709 9.791 -5.022 1.00 97.06 178 THR A N 1
ATOM 1353 C CA . THR A 1 178 ? 9.055 8.366 -5.010 1.00 97.06 178 THR A CA 1
ATOM 1354 C C . THR A 1 178 ? 9.943 7.954 -3.835 1.00 97.06 178 THR A C 1
ATOM 1356 O O . THR A 1 178 ? 10.325 6.787 -3.755 1.00 97.06 178 THR A O 1
ATOM 1359 N N . HIS A 1 179 ? 10.331 8.882 -2.955 1.00 97.81 179 HIS A N 1
ATOM 1360 C CA . HIS A 1 179 ? 11.244 8.598 -1.857 1.00 97.81 179 HI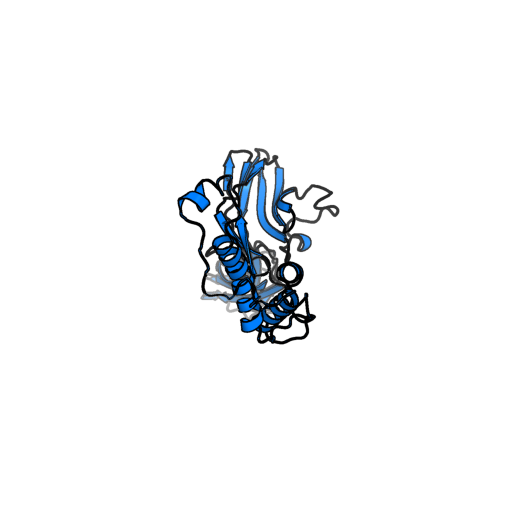S A CA 1
ATOM 1361 C C . HIS A 1 179 ? 10.611 7.619 -0.849 1.00 97.81 179 HIS A C 1
ATOM 1363 O O . HIS A 1 179 ? 9.448 7.797 -0.472 1.00 97.81 179 HIS A O 1
ATOM 1369 N N . PRO A 1 180 ? 11.359 6.621 -0.337 1.00 96.31 180 PRO A N 1
ATOM 1370 C CA . PRO A 1 180 ? 10.776 5.598 0.530 1.00 96.31 180 PRO A CA 1
ATOM 1371 C C . PRO A 1 180 ? 10.198 6.085 1.866 1.00 96.31 180 PRO A C 1
ATOM 1373 O O . PRO A 1 180 ? 9.417 5.398 2.511 1.00 96.31 180 PRO A O 1
ATOM 1376 N N . VAL A 1 181 ? 10.530 7.306 2.288 1.00 97.00 181 VAL A N 1
ATOM 1377 C CA . VAL A 1 181 ? 9.936 7.925 3.490 1.00 97.00 181 VAL A CA 1
ATOM 1378 C C . VAL A 1 181 ? 8.411 8.083 3.386 1.00 97.00 181 VAL A C 1
ATOM 1380 O O . VAL A 1 181 ? 7.724 8.149 4.402 1.00 97.00 181 VAL A O 1
ATOM 1383 N N . PHE A 1 182 ? 7.874 8.135 2.163 1.00 98.12 182 PHE A N 1
ATOM 1384 C CA . PHE A 1 182 ? 6.437 8.226 1.910 1.00 98.12 182 PHE A CA 1
ATOM 1385 C C . PHE A 1 182 ? 5.775 6.848 1.753 1.00 98.12 182 PHE A C 1
ATOM 1387 O O . PHE A 1 182 ? 4.605 6.766 1.390 1.00 98.12 182 PHE A O 1
ATOM 1394 N N . ASP A 1 183 ? 6.507 5.743 1.949 1.00 98.25 183 ASP A N 1
ATOM 1395 C CA . ASP A 1 183 ? 5.923 4.396 1.955 1.00 98.25 183 ASP A CA 1
ATOM 1396 C C . ASP A 1 183 ? 4.920 4.238 3.099 1.00 98.25 183 ASP A C 1
ATOM 1398 O O . ASP A 1 183 ? 5.052 4.876 4.148 1.00 98.25 183 ASP A O 1
ATOM 1402 N N . SER A 1 184 ? 3.907 3.391 2.891 1.00 97.88 184 SER A N 1
ATOM 1403 C CA . SER A 1 184 ? 3.012 2.990 3.978 1.00 97.88 184 SER A CA 1
ATOM 1404 C C . SER A 1 184 ? 3.825 2.414 5.136 1.00 97.88 184 SER A C 1
ATOM 1406 O O . SER A 1 184 ? 4.684 1.548 4.944 1.00 97.88 184 SER A O 1
ATOM 1408 N N . GLY A 1 185 ? 3.523 2.883 6.341 1.00 97.06 185 GLY A N 1
ATOM 1409 C CA . GLY A 1 185 ? 3.969 2.301 7.597 1.00 97.06 185 GLY A CA 1
ATOM 1410 C C . GLY A 1 185 ? 2.923 1.343 8.168 1.00 97.06 185 GLY A C 1
ATOM 1411 O O . GLY A 1 185 ? 1.956 0.962 7.515 1.00 97.06 185 GLY A O 1
ATOM 1412 N N . TYR A 1 186 ? 3.099 0.953 9.427 1.00 96.94 186 TYR A N 1
ATOM 1413 C CA . TYR A 1 186 ? 2.123 0.091 10.099 1.00 96.94 186 TYR A CA 1
ATOM 1414 C C . TYR A 1 186 ? 0.885 0.855 10.610 1.00 96.94 186 TYR A C 1
ATOM 1416 O O . TYR A 1 186 ? -0.208 0.295 10.654 1.00 96.94 186 TYR A O 1
ATOM 1424 N N . ASP A 1 187 ? 1.053 2.133 10.970 1.00 96.44 187 ASP A N 1
ATOM 1425 C CA . ASP A 1 187 ? -0.018 3.032 11.447 1.00 96.44 187 ASP A CA 1
ATOM 1426 C C . ASP A 1 187 ? -0.398 4.119 10.442 1.00 96.44 187 ASP A C 1
ATOM 1428 O O . ASP A 1 187 ? -1.212 4.991 10.744 1.00 96.44 187 ASP A O 1
ATOM 1432 N N . ASP A 1 188 ? 0.205 4.066 9.259 1.00 96.88 188 ASP A N 1
ATOM 1433 C CA . ASP A 1 188 ? -0.020 5.009 8.180 1.00 96.88 188 ASP A CA 1
ATOM 1434 C C . ASP A 1 188 ? -0.078 4.257 6.848 1.00 96.88 188 ASP A C 1
ATOM 1436 O O . ASP A 1 188 ? 0.804 3.464 6.531 1.00 96.88 188 ASP A O 1
ATOM 1440 N N . MET A 1 189 ? -1.126 4.498 6.073 1.00 98.12 189 MET A N 1
ATOM 1441 C CA . MET A 1 189 ? -1.393 3.845 4.800 1.00 98.12 189 MET A CA 1
ATOM 1442 C C . MET A 1 189 ? -1.420 4.895 3.692 1.00 98.12 189 MET A C 1
ATOM 1444 O O . MET A 1 189 ? -2.323 5.728 3.667 1.00 98.12 189 MET A O 1
ATOM 1448 N N . LEU A 1 190 ? -0.487 4.845 2.740 1.00 98.56 190 LEU A N 1
ATOM 1449 C CA . LEU A 1 190 ? -0.571 5.634 1.515 1.00 98.56 190 LEU A CA 1
ATOM 1450 C C . LEU A 1 190 ? -1.586 4.995 0.559 1.00 98.56 190 LEU A C 1
ATOM 1452 O O . LEU A 1 190 ? -1.362 3.909 0.026 1.00 98.56 190 LEU A O 1
ATOM 1456 N N . ILE A 1 191 ? -2.696 5.685 0.322 1.00 98.69 191 ILE A N 1
ATOM 1457 C CA . ILE A 1 191 ? -3.836 5.191 -0.457 1.00 98.69 191 ILE A CA 1
ATOM 1458 C C . ILE A 1 191 ? -3.674 5.512 -1.940 1.00 98.69 191 ILE A C 1
ATOM 1460 O O . ILE A 1 191 ? -3.882 4.655 -2.797 1.00 98.69 191 ILE A O 1
ATOM 1464 N N . ALA A 1 192 ? -3.328 6.759 -2.252 1.00 98.69 192 ALA A N 1
ATOM 1465 C CA . ALA A 1 192 ? -3.221 7.222 -3.625 1.00 98.69 192 ALA A CA 1
ATOM 1466 C C . ALA A 1 192 ? -2.255 8.398 -3.746 1.00 98.69 192 ALA A C 1
ATOM 1468 O O . ALA A 1 192 ? -2.141 9.228 -2.838 1.00 98.69 192 ALA A O 1
ATOM 1469 N N . ARG A 1 193 ? -1.632 8.506 -4.919 1.00 98.50 193 ARG A N 1
ATOM 1470 C CA . ARG A 1 193 ? -0.995 9.740 -5.383 1.00 98.50 193 ARG A CA 1
ATOM 1471 C C . ARG A 1 193 ? -1.960 10.490 -6.283 1.00 98.50 193 ARG A C 1
ATOM 1473 O O . ARG A 1 193 ? -2.544 9.898 -7.190 1.00 98.50 193 ARG A O 1
ATOM 1480 N N . VAL A 1 194 ? -2.069 11.796 -6.085 1.00 98.38 194 VAL A N 1
ATOM 1481 C CA . VAL A 1 194 ? -2.858 12.683 -6.942 1.00 98.38 194 VAL A CA 1
ATOM 1482 C C . VAL A 1 194 ? -1.956 13.766 -7.507 1.00 98.38 194 VAL A C 1
ATOM 1484 O O . VAL A 1 194 ? -1.331 14.500 -6.755 1.00 98.38 194 VAL A O 1
ATOM 1487 N N . ILE A 1 195 ? -1.888 13.869 -8.831 1.00 98.00 195 ILE A N 1
ATOM 1488 C CA . ILE A 1 195 ? -1.150 14.927 -9.528 1.00 98.00 195 ILE A CA 1
ATOM 1489 C C . ILE A 1 195 ? -2.165 15.818 -10.230 1.00 98.00 195 ILE A C 1
ATOM 1491 O O . ILE A 1 195 ? -2.986 15.314 -10.993 1.00 98.00 195 ILE A O 1
ATOM 1495 N N . THR A 1 196 ? -2.116 17.126 -10.002 1.00 97.75 196 THR A N 1
ATOM 1496 C CA . THR A 1 196 ? -2.991 18.086 -10.681 1.00 97.75 196 THR A CA 1
ATOM 1497 C C . THR A 1 196 ? -2.246 18.849 -11.768 1.00 97.75 196 THR A C 1
ATOM 1499 O O . THR A 1 196 ? -1.105 19.275 -11.594 1.00 97.75 196 THR A O 1
ATOM 1502 N N . SER A 1 197 ? -2.900 19.048 -12.912 1.00 96.50 197 SER A N 1
ATOM 1503 C CA . SER A 1 197 ? -2.392 19.918 -13.979 1.00 96.50 197 SER A CA 1
ATOM 1504 C C . SER A 1 197 ? -2.496 21.404 -13.603 1.00 96.50 197 SER A C 1
ATOM 1506 O O . SER A 1 197 ? -3.117 21.764 -12.602 1.00 96.50 197 SER A O 1
ATOM 1508 N N . SER A 1 198 ? -2.005 22.299 -14.465 1.00 96.50 198 SER A N 1
ATOM 1509 C CA . SER A 1 198 ? -2.225 23.752 -14.334 1.00 96.50 198 SER A CA 1
ATOM 1510 C C . SER A 1 198 ? -3.708 24.145 -14.377 1.00 96.50 198 SER A C 1
ATOM 1512 O O . SER A 1 198 ? -4.117 25.077 -13.694 1.00 96.50 198 SER A O 1
ATOM 1514 N N . SER A 1 199 ? -4.535 23.392 -15.110 1.00 95.31 199 SER A N 1
ATOM 1515 C CA . SER A 1 199 ? -6.005 23.507 -15.098 1.00 95.31 199 SER A CA 1
ATOM 1516 C C . SER A 1 199 ? -6.695 22.767 -13.937 1.00 95.31 199 SER A C 1
ATOM 1518 O O . SER A 1 199 ? -7.902 22.566 -13.986 1.00 95.31 199 SER A O 1
ATOM 1520 N N . ASN A 1 200 ? -5.941 22.328 -12.921 1.00 96.00 200 ASN A N 1
ATOM 1521 C CA . ASN A 1 200 ? -6.408 21.557 -11.759 1.00 96.00 200 ASN A CA 1
ATOM 1522 C C . ASN A 1 200 ? -7.047 20.186 -12.062 1.00 96.00 200 ASN A C 1
ATOM 1524 O O . ASN A 1 200 ? -7.703 19.610 -11.202 1.00 96.00 200 ASN A O 1
ATOM 1528 N N . ILE A 1 201 ? -6.831 19.617 -13.250 1.00 95.00 201 ILE A N 1
ATOM 1529 C CA . ILE A 1 201 ? -7.343 18.283 -13.576 1.00 95.00 201 ILE A CA 1
ATOM 1530 C C . ILE A 1 201 ? -6.506 17.248 -12.822 1.00 95.00 201 ILE A C 1
ATOM 1532 O O . ILE A 1 201 ? -5.289 17.172 -13.012 1.00 95.00 201 ILE A O 1
ATOM 1536 N N . ALA A 1 202 ? -7.157 16.460 -11.967 1.00 96.69 202 ALA A N 1
ATOM 1537 C CA . ALA A 1 202 ? -6.511 15.453 -11.138 1.00 96.69 202 ALA A CA 1
ATOM 1538 C C . ALA A 1 202 ? -6.276 14.138 -11.901 1.00 96.69 202 ALA A C 1
ATOM 1540 O O . ALA A 1 202 ? -7.205 13.506 -12.398 1.00 96.69 202 ALA A O 1
ATOM 1541 N N . THR A 1 203 ? -5.023 13.692 -11.928 1.00 97.06 203 THR A N 1
ATOM 1542 C CA . THR A 1 203 ? -4.612 12.341 -12.317 1.00 97.06 203 THR A CA 1
ATOM 1543 C C . THR A 1 203 ? -4.345 11.538 -11.050 1.00 97.06 203 THR A C 1
ATOM 1545 O O . THR A 1 203 ? -3.426 11.854 -10.292 1.00 97.06 203 THR A O 1
ATOM 1548 N N . ILE A 1 204 ? -5.155 10.508 -10.808 1.00 98.25 204 ILE A N 1
ATOM 1549 C CA . ILE A 1 204 ? -5.135 9.718 -9.573 1.00 98.25 204 ILE A CA 1
ATOM 1550 C C . ILE A 1 204 ? -4.483 8.363 -9.848 1.00 98.25 204 ILE A C 1
ATOM 1552 O O . ILE A 1 204 ? -4.893 7.631 -10.745 1.00 98.25 204 ILE A O 1
ATOM 1556 N N . THR A 1 205 ? -3.466 8.012 -9.065 1.00 98.38 205 THR A N 1
ATOM 1557 C CA . THR A 1 205 ? -2.847 6.682 -9.053 1.00 98.38 205 THR A CA 1
ATOM 1558 C C . THR A 1 205 ? -3.197 5.993 -7.737 1.00 98.38 205 THR A C 1
ATOM 1560 O O . THR A 1 205 ? -2.600 6.299 -6.706 1.00 98.38 205 THR A O 1
ATOM 1563 N N . ASN A 1 206 ? -4.172 5.081 -7.770 1.00 98.50 206 ASN A N 1
ATOM 1564 C CA . ASN A 1 206 ? -4.565 4.280 -6.607 1.00 98.50 206 ASN A CA 1
ATOM 1565 C C . ASN A 1 206 ? -3.514 3.203 -6.320 1.00 98.50 206 ASN A C 1
ATOM 1567 O O . ASN A 1 206 ? -3.065 2.512 -7.238 1.00 98.50 206 ASN A O 1
ATOM 1571 N N . LEU A 1 207 ? -3.131 3.066 -5.052 1.00 98.62 207 LEU A N 1
ATOM 1572 C CA . LEU A 1 207 ? -2.018 2.225 -4.627 1.00 98.62 207 LEU A CA 1
ATOM 1573 C C . LEU A 1 207 ? -2.499 1.007 -3.848 1.00 98.62 207 LEU A C 1
ATOM 1575 O O . LEU A 1 207 ? -3.356 1.107 -2.967 1.00 98.62 207 LEU A O 1
ATOM 1579 N N . ALA A 1 208 ? -1.941 -0.155 -4.190 1.00 98.50 208 ALA A N 1
ATOM 1580 C CA . ALA A 1 208 ? -2.263 -1.407 -3.520 1.00 98.50 208 ALA A CA 1
ATOM 1581 C C . ALA A 1 208 ? -1.649 -1.433 -2.115 1.00 98.50 208 ALA A C 1
ATOM 1583 O O . ALA A 1 208 ? -0.455 -1.175 -1.947 1.00 98.50 208 ALA A O 1
ATOM 1584 N N . ASN A 1 209 ? -2.474 -1.766 -1.128 1.00 98.19 209 ASN A N 1
ATOM 1585 C CA . ASN A 1 209 ? -2.148 -1.897 0.283 1.00 98.19 209 ASN A CA 1
ATOM 1586 C C . ASN A 1 209 ? -2.575 -3.285 0.757 1.00 98.19 209 ASN A C 1
ATOM 1588 O O . ASN A 1 209 ? -3.735 -3.523 1.085 1.00 98.19 209 ASN A O 1
ATOM 1592 N N . LEU A 1 210 ? -1.610 -4.195 0.776 1.00 97.44 210 LEU A N 1
ATOM 1593 C CA . LEU A 1 210 ? -1.728 -5.537 1.334 1.00 97.44 210 LEU A CA 1
ATOM 1594 C C . LEU A 1 210 ? -0.629 -5.711 2.383 1.00 97.44 210 LEU A C 1
ATOM 1596 O O . LEU A 1 210 ? 0.397 -5.024 2.321 1.00 97.44 210 LEU A O 1
ATOM 1600 N N . ASP A 1 211 ? -0.808 -6.648 3.312 1.00 95.06 211 ASP A N 1
ATOM 1601 C CA . ASP A 1 211 ? 0.220 -7.001 4.300 1.00 95.06 211 ASP A CA 1
ATOM 1602 C C . ASP A 1 211 ? 1.501 -7.510 3.618 1.00 95.06 211 ASP A C 1
ATOM 1604 O O . ASP A 1 211 ? 2.611 -7.200 4.055 1.00 95.06 211 ASP A O 1
ATOM 1608 N N . ARG A 1 212 ? 1.346 -8.211 2.490 1.00 95.06 212 ARG A N 1
ATOM 1609 C CA . ARG A 1 212 ? 2.427 -8.650 1.604 1.00 95.06 212 ARG A CA 1
ATOM 1610 C C . ARG A 1 212 ? 2.096 -8.276 0.172 1.00 95.06 212 ARG A C 1
ATOM 1612 O O . ARG A 1 212 ? 1.018 -8.594 -0.322 1.00 95.06 212 ARG A O 1
ATOM 1619 N N . LEU A 1 213 ? 3.037 -7.629 -0.502 1.00 97.06 213 LEU A N 1
ATOM 1620 C CA . LEU A 1 213 ? 2.909 -7.288 -1.911 1.00 97.06 213 LEU A CA 1
ATOM 1621 C C . LEU A 1 213 ? 3.906 -8.132 -2.697 1.00 97.06 213 LEU A C 1
ATOM 1623 O O . LEU A 1 213 ? 5.102 -8.103 -2.416 1.00 97.06 213 LEU A O 1
ATOM 1627 N N . PHE A 1 214 ? 3.412 -8.899 -3.665 1.00 96.81 214 PHE A N 1
ATOM 1628 C CA . PHE A 1 214 ? 4.227 -9.734 -4.540 1.00 96.81 214 PHE A CA 1
ATOM 1629 C C . PHE A 1 214 ? 3.776 -9.553 -5.985 1.00 96.81 214 PHE A C 1
ATOM 1631 O O . PHE A 1 214 ? 2.578 -9.499 -6.263 1.00 96.81 214 PHE A O 1
ATOM 1638 N N . LEU A 1 215 ? 4.734 -9.451 -6.902 1.00 96.62 215 LEU A N 1
ATOM 1639 C CA . LEU A 1 215 ? 4.469 -9.411 -8.334 1.00 96.62 215 LEU A CA 1
ATOM 1640 C C . LEU A 1 215 ? 5.528 -10.232 -9.053 1.00 96.62 215 LEU A C 1
ATOM 1642 O O . LEU A 1 215 ? 6.715 -9.934 -8.930 1.00 96.62 215 LEU A O 1
ATOM 1646 N N . THR A 1 216 ? 5.077 -11.188 -9.859 1.00 97.44 216 THR A N 1
ATOM 1647 C CA . THR A 1 216 ? 5.876 -11.761 -10.940 1.00 97.44 216 THR A CA 1
ATOM 1648 C C . THR A 1 216 ? 5.195 -11.429 -12.254 1.00 97.44 216 THR A C 1
ATOM 1650 O O . THR A 1 216 ? 4.036 -11.788 -12.462 1.00 97.44 216 THR A O 1
ATOM 1653 N N . GLN A 1 217 ? 5.884 -10.697 -13.123 1.00 97.44 217 GLN A N 1
ATOM 1654 C CA . GLN A 1 217 ? 5.332 -10.281 -14.406 1.00 97.44 217 GLN A CA 1
ATOM 1655 C C . GLN A 1 217 ? 6.421 -10.208 -15.465 1.00 97.44 217 GLN A C 1
ATOM 1657 O O . GLN A 1 217 ? 7.511 -9.698 -15.217 1.00 97.44 217 GLN A O 1
ATOM 1662 N N . ALA A 1 218 ? 6.093 -10.667 -16.669 1.00 96.31 218 ALA A N 1
ATOM 1663 C CA . ALA A 1 218 ? 6.959 -10.532 -17.823 1.00 96.31 218 ALA A CA 1
ATOM 1664 C C . ALA A 1 218 ? 6.601 -9.311 -18.680 1.00 96.31 218 ALA A C 1
ATOM 1666 O O . ALA A 1 218 ? 5.434 -8.957 -18.849 1.00 96.31 218 ALA A O 1
ATOM 1667 N N . SER A 1 219 ? 7.627 -8.701 -19.262 1.00 97.44 219 SER A N 1
ATOM 1668 C CA . SER A 1 219 ? 7.552 -7.661 -20.280 1.00 97.44 219 SER A CA 1
ATOM 1669 C C . SER A 1 219 ? 8.311 -8.149 -21.508 1.00 97.44 219 SER A C 1
ATOM 1671 O O . SER A 1 219 ? 9.439 -8.625 -21.390 1.00 97.44 219 SER A O 1
ATOM 1673 N N . GLY A 1 220 ? 7.699 -8.059 -22.684 1.00 97.00 220 GLY A N 1
ATOM 1674 C CA . GLY A 1 220 ? 8.319 -8.477 -23.937 1.00 97.00 220 GLY A CA 1
ATOM 1675 C C . GLY A 1 220 ? 8.031 -7.493 -25.059 1.00 97.00 220 GLY A C 1
ATOM 1676 O O . GLY A 1 220 ? 7.039 -6.767 -25.017 1.00 97.00 220 GLY A O 1
ATOM 1677 N N . GLY A 1 221 ? 8.905 -7.458 -26.058 1.00 97.12 221 GLY A N 1
ATOM 1678 C CA . GLY A 1 221 ? 8.751 -6.553 -27.191 1.00 97.12 221 GLY A CA 1
ATOM 1679 C C . GLY A 1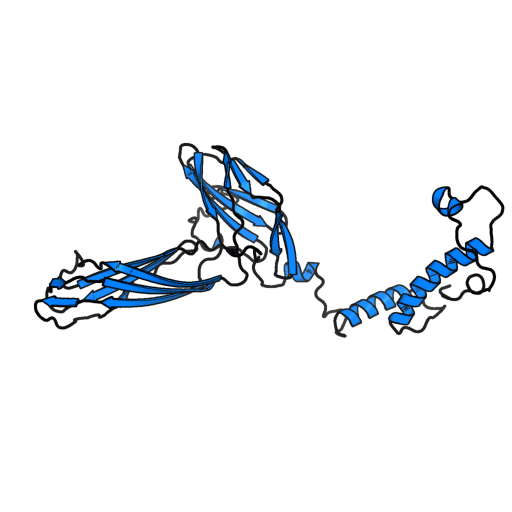 221 ? 9.958 -6.534 -28.124 1.00 97.12 221 GLY A C 1
ATOM 1680 O O . GLY A 1 221 ? 10.929 -7.262 -27.901 1.00 97.12 221 GLY A O 1
ATOM 1681 N N . PRO A 1 222 ? 9.908 -5.716 -29.187 1.00 96.62 222 PRO A N 1
ATOM 1682 C CA . PRO A 1 222 ? 11.016 -5.595 -30.121 1.00 96.62 222 PRO A CA 1
ATOM 1683 C C . PRO A 1 222 ? 12.240 -5.007 -29.416 1.00 96.62 222 PRO A C 1
ATOM 1685 O O . PRO A 1 222 ? 12.148 -4.005 -28.706 1.00 96.62 222 PRO A O 1
ATOM 1688 N N . ALA A 1 223 ? 13.393 -5.627 -29.635 1.00 96.56 223 ALA A N 1
ATOM 1689 C CA . ALA A 1 223 ? 14.677 -5.077 -29.240 1.00 96.56 223 ALA A CA 1
ATOM 1690 C C . ALA A 1 223 ? 15.210 -4.147 -30.340 1.00 96.56 223 ALA A C 1
ATOM 1692 O O . ALA A 1 223 ? 14.909 -4.297 -31.524 1.00 96.56 223 ALA A O 1
ATOM 1693 N N . THR A 1 224 ? 16.022 -3.171 -29.959 1.00 95.88 224 THR A N 1
ATOM 1694 C CA . THR A 1 224 ? 16.587 -2.176 -30.875 1.00 95.88 224 THR A CA 1
ATOM 1695 C C . THR A 1 224 ? 18.101 -2.263 -30.875 1.00 95.88 224 THR A C 1
ATOM 1697 O O . THR A 1 224 ? 18.704 -2.544 -29.842 1.00 95.88 224 THR A O 1
ATOM 1700 N N . ARG A 1 225 ? 18.732 -1.985 -32.017 1.00 94.94 225 ARG A N 1
ATOM 1701 C CA . ARG A 1 225 ? 20.189 -1.833 -32.075 1.00 94.94 225 ARG A CA 1
ATOM 1702 C C . ARG A 1 225 ? 20.616 -0.679 -31.166 1.00 94.94 225 ARG A C 1
ATOM 1704 O O . ARG A 1 225 ? 19.963 0.366 -31.157 1.00 94.94 225 ARG A O 1
ATOM 1711 N N . ASN A 1 226 ? 21.693 -0.859 -30.413 1.00 92.25 226 ASN A N 1
ATOM 1712 C CA . ASN A 1 226 ? 22.249 0.188 -29.575 1.00 92.25 226 ASN A CA 1
ATOM 1713 C C . ASN A 1 226 ? 22.906 1.265 -30.466 1.00 92.25 226 ASN A C 1
ATOM 1715 O O . ASN A 1 226 ? 23.829 0.960 -31.219 1.00 92.25 226 ASN A O 1
ATOM 1719 N N . PRO A 1 227 ? 22.467 2.534 -30.414 1.00 89.56 227 PRO A N 1
ATOM 1720 C CA . PRO A 1 227 ? 23.045 3.586 -31.251 1.00 89.56 227 PRO A CA 1
ATOM 1721 C C . PRO A 1 227 ? 24.484 3.945 -30.856 1.00 89.56 227 PRO A C 1
ATOM 1723 O O . PRO A 1 227 ? 25.216 4.484 -31.679 1.00 89.56 227 PRO A O 1
ATOM 1726 N N . ALA A 1 228 ? 24.887 3.658 -29.614 1.00 89.88 228 ALA A N 1
ATOM 1727 C CA . ALA A 1 228 ? 26.241 3.906 -29.128 1.00 89.88 228 ALA A CA 1
ATOM 1728 C C . ALA A 1 228 ? 27.206 2.741 -29.409 1.00 89.88 228 ALA A C 1
ATOM 1730 O O . ALA A 1 228 ? 28.414 2.952 -29.370 1.00 89.88 228 ALA A O 1
ATOM 1731 N N . ASN A 1 229 ? 26.683 1.539 -29.686 1.00 87.94 229 ASN A N 1
ATOM 1732 C CA . ASN A 1 229 ? 27.472 0.346 -29.989 1.00 87.94 229 ASN A CA 1
ATOM 1733 C C . ASN A 1 229 ? 26.743 -0.500 -31.045 1.00 87.94 229 ASN A C 1
ATOM 1735 O O . ASN A 1 229 ? 25.759 -1.169 -30.738 1.00 87.94 229 ASN A O 1
ATOM 1739 N N . LEU A 1 230 ? 27.142 -0.384 -32.315 1.00 88.00 230 LEU A N 1
ATOM 1740 C CA . LEU A 1 230 ? 26.342 -0.873 -33.452 1.00 88.00 230 LEU A CA 1
ATOM 1741 C C . LEU A 1 230 ? 26.291 -2.400 -33.584 1.00 88.00 230 LEU A C 1
ATOM 1743 O O . LEU A 1 230 ? 25.499 -2.918 -34.374 1.00 88.00 230 LEU A O 1
ATOM 1747 N N . ASP A 1 231 ? 27.145 -3.094 -32.862 1.00 89.75 231 ASP A N 1
ATOM 1748 C CA . ASP A 1 231 ? 27.193 -4.535 -32.656 1.00 89.75 231 ASP A CA 1
ATOM 1749 C C . ASP A 1 231 ? 26.260 -5.019 -31.534 1.00 89.75 231 ASP A C 1
ATOM 1751 O O . ASP A 1 231 ? 25.882 -6.184 -31.562 1.00 89.75 231 ASP A O 1
ATOM 1755 N N . ALA A 1 232 ? 25.772 -4.148 -30.645 1.00 92.25 232 ALA A N 1
ATOM 1756 C CA . ALA A 1 232 ? 24.871 -4.524 -29.558 1.00 92.25 232 ALA A CA 1
ATOM 1757 C C . ALA A 1 232 ? 23.380 -4.312 -29.879 1.00 92.25 232 ALA A C 1
ATOM 1759 O O . ALA A 1 232 ? 22.969 -3.375 -30.573 1.00 92.25 232 ALA A O 1
ATOM 1760 N N . TYR A 1 233 ? 22.532 -5.146 -29.278 1.00 94.69 233 TYR A N 1
ATOM 1761 C CA . TYR A 1 233 ? 21.079 -4.974 -29.247 1.00 94.69 233 TYR A CA 1
ATOM 1762 C C . TYR A 1 233 ? 20.575 -4.886 -27.807 1.00 94.69 233 TYR A C 1
ATOM 1764 O O . TYR A 1 233 ? 21.072 -5.569 -26.910 1.00 94.69 233 TYR A O 1
ATOM 1772 N N . LEU A 1 234 ? 19.569 -4.036 -27.600 1.00 95.75 234 LEU A N 1
ATOM 1773 C CA . LEU A 1 234 ? 18.988 -3.755 -26.295 1.00 95.75 234 LEU A CA 1
ATOM 1774 C C . LEU A 1 234 ? 17.469 -3.906 -26.286 1.00 95.75 234 LEU A C 1
ATOM 1776 O O . LEU A 1 234 ? 16.791 -3.619 -27.271 1.00 95.75 234 LEU A O 1
ATOM 1780 N N . PHE A 1 235 ? 16.934 -4.311 -25.141 1.00 97.38 235 PHE A N 1
ATOM 1781 C CA . PHE A 1 235 ? 15.505 -4.269 -24.844 1.00 97.38 235 PHE A CA 1
ATOM 1782 C C . PHE A 1 235 ? 15.300 -3.732 -23.435 1.00 97.38 235 PHE A C 1
ATOM 1784 O O . PHE A 1 235 ? 15.910 -4.234 -22.493 1.00 97.38 235 PHE A O 1
ATOM 1791 N N . THR A 1 236 ? 14.429 -2.739 -23.281 1.00 97.44 236 THR A N 1
ATOM 1792 C CA . THR A 1 236 ? 14.029 -2.230 -21.966 1.00 97.44 236 THR A CA 1
ATOM 1793 C C . THR A 1 236 ? 12.610 -2.688 -21.680 1.00 97.44 236 THR A C 1
ATOM 1795 O O . THR A 1 236 ? 11.678 -2.296 -22.379 1.00 97.44 236 THR A O 1
ATOM 1798 N N . GLY A 1 237 ? 12.459 -3.505 -20.643 1.00 97.06 237 GLY A N 1
ATOM 1799 C CA . GLY A 1 237 ? 11.162 -3.912 -20.123 1.00 97.06 237 GLY A CA 1
ATOM 1800 C C . GLY A 1 237 ? 10.764 -3.028 -18.948 1.00 97.06 237 GLY A C 1
ATOM 1801 O O . GLY A 1 237 ? 11.612 -2.650 -18.138 1.00 97.06 237 GLY A O 1
ATOM 1802 N N . THR A 1 238 ? 9.468 -2.749 -18.840 1.00 97.06 238 THR A N 1
ATOM 1803 C CA . THR A 1 238 ? 8.874 -2.050 -17.698 1.00 97.06 238 THR A CA 1
ATOM 1804 C C . THR A 1 238 ? 7.602 -2.775 -17.281 1.00 97.06 238 THR A C 1
ATOM 1806 O O . THR A 1 238 ? 6.812 -3.184 -18.135 1.00 97.06 238 THR A O 1
ATOM 1809 N N . VAL A 1 239 ? 7.387 -2.901 -15.975 1.00 97.25 239 VAL A N 1
ATOM 1810 C CA . VAL A 1 239 ? 6.137 -3.379 -15.369 1.00 97.25 239 VAL A CA 1
ATOM 1811 C C . VAL A 1 239 ? 5.590 -2.314 -14.426 1.00 97.25 239 VAL A C 1
ATOM 1813 O O . VAL A 1 239 ? 6.358 -1.572 -13.811 1.00 97.25 239 VAL A O 1
ATOM 1816 N N . GLN A 1 240 ? 4.263 -2.204 -14.349 1.00 96.44 240 GLN A N 1
ATOM 1817 C CA . GLN A 1 240 ? 3.578 -1.326 -13.402 1.00 96.44 240 GLN A CA 1
ATOM 1818 C C . GLN A 1 240 ? 3.002 -2.155 -12.261 1.00 96.44 240 GLN A C 1
ATOM 1820 O O . GLN A 1 240 ? 2.280 -3.119 -12.499 1.00 96.44 240 GLN A O 1
ATOM 1825 N N . GLN A 1 241 ? 3.254 -1.725 -11.030 1.00 95.50 241 GLN A N 1
ATOM 1826 C CA . GLN A 1 241 ? 2.724 -2.362 -9.827 1.00 95.50 241 GLN A CA 1
ATOM 1827 C C . GLN A 1 241 ? 1.772 -1.442 -9.051 1.00 95.50 241 GLN A C 1
ATOM 1829 O O . GLN A 1 241 ? 0.758 -1.913 -8.533 1.00 95.50 241 GLN A O 1
ATOM 1834 N N . ASN A 1 242 ? 2.038 -0.127 -9.028 1.00 97.69 242 ASN A N 1
ATOM 1835 C CA . ASN A 1 242 ? 1.272 0.864 -8.259 1.00 97.69 242 ASN A CA 1
ATOM 1836 C C . ASN A 1 242 ? 0.994 0.378 -6.827 1.00 97.69 242 ASN A C 1
ATOM 1838 O O . ASN A 1 242 ? -0.148 0.154 -6.422 1.00 97.69 242 ASN A O 1
ATOM 1842 N N . TRP A 1 243 ? 2.068 0.145 -6.089 1.00 98.31 243 TRP A N 1
ATOM 1843 C CA . TRP A 1 243 ? 2.072 -0.272 -4.697 1.00 98.31 243 TRP A CA 1
ATOM 1844 C C . TRP A 1 243 ? 2.187 0.929 -3.773 1.00 98.31 243 TRP A C 1
ATOM 1846 O O . TRP A 1 243 ? 2.700 1.983 -4.143 1.00 98.31 243 TRP A O 1
ATOM 1856 N N . SER A 1 244 ? 1.719 0.771 -2.544 1.00 98.00 244 SER A N 1
ATOM 1857 C CA . SER A 1 244 ? 1.908 1.776 -1.501 1.00 98.00 244 SER A CA 1
ATOM 1858 C C . SER A 1 244 ? 3.281 1.703 -0.833 1.00 98.00 244 SER A C 1
ATOM 1860 O O . SER A 1 244 ? 3.637 2.593 -0.059 1.00 98.00 244 SER A O 1
ATOM 1862 N N . ARG A 1 245 ? 4.035 0.638 -1.138 1.00 97.75 245 ARG A N 1
ATOM 1863 C CA . ARG A 1 245 ? 5.364 0.343 -0.610 1.00 97.75 245 ARG A CA 1
ATOM 1864 C C . ARG A 1 245 ? 6.361 0.075 -1.742 1.00 97.75 245 ARG A C 1
ATOM 1866 O O . ARG A 1 245 ? 6.048 -0.637 -2.698 1.00 97.75 245 ARG A O 1
ATOM 1873 N N . THR A 1 246 ? 7.563 0.625 -1.627 1.00 97.38 246 THR A N 1
ATOM 1874 C CA . THR A 1 246 ? 8.685 0.384 -2.532 1.00 97.38 246 THR A CA 1
ATOM 1875 C C . THR A 1 246 ? 9.172 -1.059 -2.352 1.00 97.38 246 THR A C 1
ATOM 1877 O O . THR A 1 246 ? 9.409 -1.473 -1.212 1.00 97.38 246 THR A O 1
ATOM 1880 N N . PRO A 1 247 ? 9.334 -1.840 -3.438 1.00 96.75 247 PRO A N 1
ATOM 1881 C CA . PRO A 1 247 ? 9.861 -3.198 -3.358 1.00 96.75 247 PRO A CA 1
ATOM 1882 C C . PRO A 1 247 ? 11.204 -3.260 -2.625 1.00 96.75 247 PRO A C 1
ATOM 1884 O O . PRO A 1 247 ? 12.116 -2.497 -2.929 1.00 96.75 247 PRO A O 1
ATOM 1887 N N . ARG A 1 248 ? 11.339 -4.194 -1.679 1.00 94.19 248 ARG A N 1
ATOM 1888 C CA . ARG A 1 248 ? 12.619 -4.516 -1.021 1.00 94.19 248 ARG A CA 1
ATOM 1889 C C . ARG A 1 248 ? 13.389 -5.592 -1.771 1.00 94.19 248 ARG A C 1
ATOM 1891 O O . ARG A 1 248 ? 14.615 -5.609 -1.747 1.00 94.19 248 ARG A O 1
ATOM 1898 N N . ILE A 1 249 ? 12.659 -6.498 -2.416 1.00 89.56 249 ILE A N 1
ATOM 1899 C CA . ILE A 1 249 ? 13.223 -7.511 -3.300 1.00 89.56 249 ILE A CA 1
ATOM 1900 C C . ILE A 1 249 ? 12.921 -7.084 -4.726 1.00 89.56 249 ILE A C 1
ATOM 1902 O O . ILE A 1 249 ? 11.764 -6.846 -5.073 1.00 89.56 249 ILE A O 1
ATOM 1906 N N . PHE A 1 250 ? 13.971 -7.016 -5.539 1.00 93.62 250 PHE A N 1
ATOM 1907 C CA . PHE A 1 250 ? 13.876 -6.786 -6.970 1.00 93.62 250 PHE A CA 1
ATOM 1908 C C . PHE A 1 250 ? 14.810 -7.739 -7.714 1.00 93.62 250 PHE A C 1
ATOM 1910 O O . PHE A 1 250 ? 16.028 -7.550 -7.764 1.00 93.62 250 PHE A O 1
ATOM 1917 N N . ALA A 1 251 ? 14.215 -8.760 -8.320 1.00 95.94 251 ALA A N 1
ATOM 1918 C CA . ALA A 1 251 ? 14.873 -9.623 -9.280 1.00 95.94 251 ALA A CA 1
ATOM 1919 C C . ALA A 1 251 ? 14.346 -9.320 -10.686 1.00 95.94 251 ALA A C 1
ATOM 1921 O O . ALA A 1 251 ? 13.155 -9.096 -10.891 1.00 95.94 251 ALA A O 1
ATOM 1922 N N . ALA A 1 252 ? 15.258 -9.319 -11.652 1.00 96.81 252 ALA A N 1
ATOM 1923 C CA . ALA A 1 252 ? 14.933 -9.278 -13.067 1.00 96.81 252 ALA A CA 1
ATOM 1924 C C . ALA A 1 252 ? 15.821 -10.293 -13.777 1.00 96.81 252 ALA A C 1
ATOM 1926 O O . ALA A 1 252 ? 17.034 -10.323 -13.533 1.00 96.81 252 ALA A O 1
ATOM 1927 N N . SER A 1 253 ? 15.205 -11.107 -14.621 1.00 96.75 253 SER A N 1
ATOM 1928 C CA . SER A 1 253 ? 15.867 -12.081 -15.482 1.00 96.75 253 SER A CA 1
ATOM 1929 C C . SER A 1 253 ? 15.252 -12.004 -16.871 1.00 96.75 253 SER A C 1
ATOM 1931 O O . SER A 1 253 ? 14.150 -11.487 -17.027 1.00 96.75 253 SER A O 1
ATOM 1933 N N . GLY A 1 254 ? 15.957 -12.450 -17.900 1.00 96.12 254 GLY A N 1
ATOM 1934 C CA . GLY A 1 254 ? 15.432 -12.328 -19.246 1.00 96.12 254 GLY A CA 1
ATOM 1935 C C . GLY A 1 254 ? 16.437 -12.682 -20.320 1.00 96.12 254 GLY A C 1
ATOM 1936 O O . GLY A 1 254 ? 17.576 -13.042 -20.030 1.00 96.12 254 GLY A O 1
ATOM 1937 N N . PHE A 1 255 ? 15.994 -12.581 -21.566 1.00 95.69 255 PHE A N 1
ATOM 1938 C CA . PHE A 1 255 ? 16.812 -12.865 -22.734 1.00 95.69 255 PHE A CA 1
ATOM 1939 C C . PHE A 1 255 ? 16.387 -12.028 -23.941 1.00 95.69 255 PHE A C 1
ATOM 1941 O O . PHE A 1 255 ? 15.260 -11.537 -24.035 1.00 95.69 255 PHE A O 1
ATOM 1948 N N . LEU A 1 256 ? 17.314 -11.886 -24.878 1.00 94.69 256 LEU A N 1
ATOM 1949 C CA . LEU A 1 256 ? 17.116 -11.319 -26.195 1.00 94.69 256 LEU A CA 1
ATOM 1950 C C . LEU A 1 256 ? 17.172 -12.465 -27.208 1.00 94.69 256 LEU A C 1
ATOM 1952 O O . LEU A 1 256 ? 18.211 -13.078 -27.442 1.00 94.69 256 LEU A O 1
ATOM 1956 N N . GLY A 1 257 ? 16.016 -12.784 -27.777 1.00 91.62 257 GLY A N 1
ATOM 1957 C CA . GLY A 1 257 ? 15.865 -13.755 -28.848 1.00 91.62 257 GLY A CA 1
ATOM 1958 C C . GLY A 1 257 ? 16.151 -13.123 -30.206 1.00 91.62 257 GLY A C 1
ATOM 1959 O O . GLY A 1 257 ? 15.677 -12.026 -30.511 1.00 91.62 257 GLY A O 1
ATOM 1960 N N . VAL A 1 258 ? 16.902 -13.838 -31.039 1.00 88.94 258 VAL A N 1
ATOM 1961 C CA . VAL A 1 258 ? 17.237 -13.435 -32.407 1.00 88.94 258 VAL A CA 1
ATOM 1962 C C . VAL A 1 258 ? 16.905 -14.580 -33.358 1.00 88.94 258 VAL A C 1
ATOM 1964 O O . VAL A 1 258 ? 17.288 -15.718 -33.105 1.00 88.94 258 VAL A O 1
ATOM 1967 N N . ALA A 1 259 ? 16.168 -14.306 -34.438 1.00 86.50 259 ALA A N 1
ATOM 1968 C CA . ALA A 1 259 ? 15.769 -15.356 -35.381 1.00 86.50 259 ALA A CA 1
ATOM 1969 C C . ALA A 1 259 ? 16.912 -15.740 -36.336 1.00 86.50 259 ALA A C 1
ATOM 1971 O O . ALA A 1 259 ? 17.067 -16.903 -36.698 1.00 86.50 259 ALA A O 1
ATOM 1972 N N . ALA A 1 260 ? 17.715 -14.753 -36.738 1.00 86.12 260 ALA A N 1
ATOM 1973 C CA . ALA A 1 260 ? 18.917 -14.932 -37.541 1.00 86.12 260 ALA A CA 1
ATOM 1974 C C . ALA A 1 260 ? 19.880 -13.759 -37.318 1.00 86.12 260 ALA A C 1
ATOM 1976 O O . ALA A 1 260 ? 19.444 -12.629 -37.077 1.00 86.12 260 ALA A O 1
ATOM 1977 N N . ILE A 1 261 ? 21.178 -14.035 -37.445 1.00 86.88 261 ILE A N 1
ATOM 1978 C CA . ILE A 1 261 ? 22.265 -13.052 -37.387 1.00 86.88 261 ILE A CA 1
ATOM 1979 C C . ILE A 1 261 ? 23.065 -13.105 -38.694 1.00 86.88 261 ILE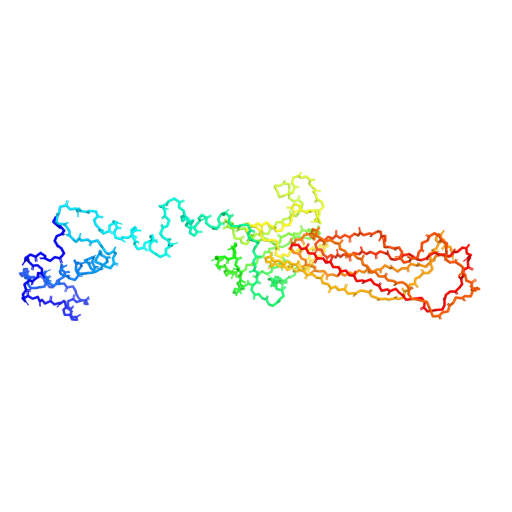 A C 1
ATOM 1981 O O . ILE A 1 261 ? 23.367 -14.191 -39.188 1.00 86.88 261 ILE A O 1
ATOM 1985 N N . ASN A 1 262 ? 23.372 -11.946 -39.282 1.00 88.00 262 ASN A N 1
ATOM 1986 C CA . ASN A 1 262 ? 24.167 -11.844 -40.509 1.00 88.00 262 ASN A CA 1
ATOM 1987 C C . ASN A 1 262 ? 25.153 -10.655 -40.444 1.00 88.00 262 ASN A C 1
ATOM 1989 O O . ASN A 1 262 ? 24.692 -9.521 -40.278 1.00 88.00 262 ASN A O 1
ATOM 1993 N N . PRO A 1 263 ? 26.472 -10.871 -40.610 1.00 86.56 263 PRO A N 1
ATOM 1994 C CA . PRO A 1 263 ? 27.140 -12.176 -40.682 1.00 86.56 263 PRO A CA 1
ATOM 1995 C C . PRO A 1 263 ? 26.962 -12.976 -39.384 1.00 86.56 263 PRO A C 1
ATOM 1997 O O . PRO A 1 263 ? 26.531 -12.437 -38.364 1.00 86.56 263 PRO A O 1
ATOM 2000 N N . GLY A 1 264 ? 27.280 -14.273 -39.419 1.00 82.81 264 GLY A N 1
ATOM 2001 C CA . GLY A 1 264 ? 27.413 -15.052 -38.189 1.00 82.81 264 GLY A CA 1
ATOM 2002 C C . GLY A 1 264 ? 28.413 -14.356 -37.264 1.00 82.81 264 GLY A C 1
ATOM 2003 O O . GLY A 1 264 ? 29.549 -14.106 -37.663 1.00 82.81 264 GLY A O 1
ATOM 2004 N N . GLY A 1 265 ? 27.969 -13.986 -36.065 1.00 75.50 265 GLY A N 1
ATOM 2005 C CA . GLY A 1 265 ? 28.770 -13.253 -35.089 1.00 75.50 265 GLY A CA 1
ATOM 2006 C C . GLY A 1 265 ? 29.105 -14.122 -33.885 1.00 75.50 265 GLY A C 1
ATOM 2007 O O . GLY A 1 265 ? 28.282 -14.924 -33.444 1.00 75.50 265 GLY A O 1
ATOM 2008 N N . VAL A 1 266 ? 30.301 -13.936 -33.334 1.00 85.75 266 VAL A N 1
ATOM 2009 C CA . VAL A 1 266 ? 30.650 -14.425 -31.995 1.00 85.75 266 VAL A CA 1
ATOM 2010 C C . VAL A 1 266 ? 30.164 -13.377 -30.997 1.00 85.75 266 VAL A C 1
ATOM 2012 O O . VAL A 1 266 ? 30.383 -12.187 -31.222 1.00 85.75 266 VAL A O 1
ATOM 2015 N N . MET A 1 267 ? 29.469 -13.796 -29.938 1.00 86.44 267 MET A N 1
ATOM 2016 C CA . MET A 1 267 ? 29.131 -12.889 -28.836 1.00 86.44 267 MET A CA 1
ATOM 2017 C C . MET A 1 267 ? 30.426 -12.465 -28.143 1.00 86.44 267 MET A C 1
ATOM 2019 O O . MET A 1 267 ? 31.230 -13.328 -27.791 1.00 86.44 267 MET A O 1
ATOM 2023 N N . ASP A 1 268 ? 30.628 -11.163 -27.974 1.00 78.50 268 ASP A N 1
ATOM 2024 C CA . ASP A 1 268 ? 31.793 -10.609 -27.283 1.00 78.50 268 ASP A CA 1
ATOM 2025 C C . ASP A 1 268 ? 31.323 -9.819 -26.070 1.00 78.50 268 ASP A C 1
ATOM 2027 O O . ASP A 1 268 ? 30.306 -9.134 -26.110 1.00 78.50 268 ASP A O 1
ATOM 2031 N N . GLY A 1 269 ? 32.027 -9.973 -24.956 1.00 75.38 269 GLY A N 1
ATOM 2032 C CA . GLY A 1 269 ? 31.665 -9.351 -23.690 1.00 75.38 269 GLY A CA 1
ATOM 2033 C C . GLY A 1 269 ? 30.463 -9.997 -22.999 1.00 75.38 269 GLY A C 1
ATOM 2034 O O . GLY A 1 269 ? 30.643 -10.663 -21.976 1.00 75.38 269 GLY A O 1
ATOM 2035 N N . ILE A 1 270 ? 29.236 -9.758 -23.483 1.00 84.81 270 ILE A N 1
ATOM 2036 C CA . ILE A 1 270 ? 28.030 -10.039 -22.690 1.00 84.81 270 ILE A CA 1
ATOM 2037 C C . ILE A 1 270 ? 26.842 -10.550 -23.511 1.00 84.81 270 ILE A C 1
ATOM 2039 O O . ILE A 1 270 ? 26.369 -9.914 -24.450 1.00 84.81 270 ILE A O 1
ATOM 2043 N N . ALA A 1 271 ? 26.297 -11.686 -23.074 1.00 90.00 271 ALA A N 1
ATOM 2044 C CA . ALA A 1 271 ? 25.049 -12.248 -23.571 1.00 90.00 271 ALA A CA 1
ATOM 2045 C C . ALA A 1 271 ? 23.938 -12.048 -22.537 1.00 90.00 271 ALA A C 1
ATOM 2047 O O . ALA A 1 271 ? 24.075 -12.488 -21.395 1.00 90.00 271 ALA A O 1
ATOM 2048 N N . ASN A 1 272 ? 22.824 -11.429 -22.940 1.00 93.19 272 ASN A N 1
ATOM 2049 C CA . ASN A 1 272 ? 21.647 -11.227 -22.090 1.00 93.19 272 ASN A CA 1
ATOM 2050 C C . ASN A 1 272 ? 21.944 -10.543 -20.737 1.00 93.19 272 ASN A C 1
ATOM 2052 O O . ASN A 1 272 ? 21.359 -10.895 -19.710 1.00 93.19 272 ASN A O 1
ATOM 2056 N N . ALA A 1 273 ? 22.850 -9.563 -20.721 1.00 95.19 273 ALA A N 1
ATOM 2057 C CA . ALA A 1 273 ? 23.183 -8.805 -19.519 1.00 95.19 273 ALA A CA 1
ATOM 2058 C C . ALA A 1 273 ? 21.954 -8.059 -18.999 1.00 95.19 273 ALA A C 1
ATOM 2060 O O . ALA A 1 273 ? 21.369 -7.279 -19.747 1.00 95.19 273 ALA A O 1
ATOM 2061 N N . ILE A 1 274 ? 21.591 -8.240 -17.725 1.00 96.06 274 ILE A N 1
ATOM 2062 C CA . ILE A 1 274 ? 20.545 -7.430 -17.087 1.00 96.06 274 ILE A CA 1
ATOM 2063 C C . ILE A 1 274 ? 21.178 -6.216 -16.408 1.00 96.06 274 ILE A C 1
ATOM 2065 O O . ILE A 1 274 ? 21.849 -6.336 -15.384 1.00 96.06 274 ILE A O 1
ATOM 2069 N N . GLU A 1 275 ? 20.893 -5.039 -16.944 1.00 94.81 275 GLU A N 1
ATOM 2070 C CA . GLU A 1 275 ? 21.456 -3.753 -16.544 1.00 94.81 275 GLU A CA 1
ATOM 2071 C C . GLU A 1 275 ? 20.356 -2.752 -16.161 1.00 94.81 275 GLU A C 1
ATOM 2073 O O . GLU A 1 275 ? 19.164 -2.993 -16.365 1.00 94.81 275 GLU A O 1
ATOM 2078 N N . ASN A 1 276 ? 20.764 -1.595 -15.623 1.00 93.50 276 ASN A N 1
ATOM 2079 C CA . ASN A 1 276 ? 19.897 -0.436 -15.358 1.00 93.50 276 ASN A CA 1
ATOM 2080 C C . ASN A 1 276 ? 18.606 -0.782 -14.609 1.00 93.50 276 ASN A C 1
ATOM 2082 O O . ASN A 1 276 ? 17.526 -0.264 -14.898 1.00 93.50 276 ASN A O 1
ATOM 2086 N N . LYS A 1 277 ? 18.738 -1.676 -13.631 1.00 96.12 277 LYS A N 1
ATOM 2087 C CA . LYS A 1 277 ? 17.672 -2.056 -12.716 1.00 96.12 277 LYS A CA 1
ATOM 2088 C C . LYS A 1 277 ? 17.222 -0.821 -11.937 1.00 96.12 277 LYS A C 1
ATOM 2090 O O . LYS A 1 277 ? 17.946 -0.325 -11.080 1.00 96.12 277 LYS A O 1
ATOM 2095 N N . THR A 1 278 ? 16.014 -0.351 -12.215 1.00 95.94 278 THR A N 1
ATOM 2096 C CA . THR A 1 278 ? 15.370 0.745 -11.485 1.00 95.94 278 THR A CA 1
ATOM 2097 C C . THR A 1 278 ? 14.004 0.292 -10.997 1.00 95.94 278 THR A C 1
ATOM 2099 O O . THR A 1 278 ? 13.301 -0.457 -11.672 1.00 95.94 278 THR A O 1
ATOM 2102 N N . HIS A 1 279 ? 13.627 0.709 -9.795 1.00 96.06 279 HIS A N 1
ATOM 2103 C CA . HIS A 1 279 ? 12.313 0.414 -9.246 1.00 96.06 279 HIS A CA 1
ATOM 2104 C C . HIS A 1 279 ? 11.856 1.550 -8.342 1.00 96.06 279 HIS A C 1
ATOM 2106 O O . HIS A 1 279 ? 12.653 2.272 -7.749 1.00 96.06 279 HIS A O 1
ATOM 2112 N N . SER A 1 280 ? 10.545 1.699 -8.265 1.00 96.44 280 SER A N 1
ATOM 2113 C CA . SER A 1 280 ? 9.853 2.541 -7.302 1.00 96.44 280 SER A CA 1
ATOM 2114 C C . SER A 1 280 ? 8.600 1.803 -6.843 1.00 96.44 280 SER A C 1
ATOM 2116 O O . SER A 1 280 ? 8.358 0.658 -7.221 1.00 96.44 280 SER A O 1
ATOM 2118 N N . ARG A 1 281 ? 7.749 2.462 -6.068 1.00 96.31 281 ARG A N 1
ATOM 2119 C CA . ARG A 1 281 ? 6.412 1.947 -5.771 1.00 96.31 281 ARG A CA 1
ATOM 2120 C C . ARG A 1 281 ? 5.483 1.880 -6.997 1.00 96.31 281 ARG A C 1
ATOM 2122 O O . ARG A 1 281 ? 4.507 1.146 -6.976 1.00 96.31 281 ARG A O 1
ATOM 2129 N N . TYR A 1 282 ? 5.773 2.610 -8.078 1.00 97.56 282 TYR A N 1
ATOM 2130 C CA . TYR A 1 282 ? 4.900 2.681 -9.260 1.00 97.56 282 TYR A CA 1
ATOM 2131 C C . TYR A 1 282 ? 5.230 1.628 -10.308 1.00 97.56 282 TYR A C 1
ATOM 2133 O O . TYR A 1 282 ? 4.338 0.945 -10.810 1.00 97.56 282 TYR A O 1
ATOM 2141 N N . SER A 1 283 ? 6.514 1.510 -10.632 1.00 96.88 283 SER A N 1
ATOM 2142 C CA . SER A 1 283 ? 7.011 0.679 -11.723 1.00 96.88 283 SER A CA 1
ATOM 2143 C C . SER A 1 283 ? 8.382 0.092 -11.409 1.00 96.88 283 SER A C 1
ATOM 2145 O O . SER A 1 283 ? 9.138 0.644 -10.602 1.00 96.88 283 SER A O 1
ATOM 2147 N N . ALA A 1 284 ? 8.717 -1.012 -12.065 1.00 97.38 284 ALA A N 1
ATOM 2148 C CA . ALA A 1 284 ? 10.072 -1.542 -12.143 1.00 97.38 284 ALA A CA 1
ATOM 2149 C C . ALA A 1 284 ? 10.496 -1.639 -13.608 1.00 97.38 284 ALA A C 1
ATOM 2151 O O . ALA A 1 284 ? 9.678 -1.942 -14.476 1.00 97.38 284 ALA A O 1
ATOM 2152 N N . ALA A 1 285 ? 11.767 -1.363 -13.875 1.00 97.56 285 ALA A N 1
ATOM 2153 C CA . ALA A 1 285 ? 12.349 -1.426 -15.203 1.00 97.56 285 ALA A CA 1
ATOM 2154 C C . ALA A 1 285 ? 13.756 -2.023 -15.153 1.00 97.56 285 ALA A C 1
ATOM 2156 O O . ALA A 1 285 ? 14.501 -1.862 -14.183 1.00 97.56 285 ALA A O 1
ATOM 2157 N N . ALA A 1 286 ? 14.109 -2.732 -16.216 1.00 97.75 286 ALA A N 1
ATOM 2158 C CA . ALA A 1 286 ? 15.434 -3.290 -16.429 1.00 97.75 286 ALA A CA 1
ATOM 2159 C C . ALA A 1 286 ? 15.722 -3.324 -17.929 1.00 97.75 286 ALA A C 1
ATOM 2161 O O . ALA A 1 286 ? 14.802 -3.334 -18.753 1.00 97.75 286 ALA A O 1
ATOM 2162 N N . ARG A 1 287 ? 17.004 -3.349 -18.281 1.00 97.19 287 ARG A N 1
ATOM 2163 C CA . ARG A 1 287 ? 17.460 -3.445 -19.665 1.00 97.19 287 ARG A CA 1
ATOM 2164 C C . ARG A 1 287 ? 18.209 -4.750 -19.873 1.00 97.19 287 ARG A C 1
ATOM 2166 O O . ARG A 1 287 ? 19.070 -5.078 -19.067 1.00 97.19 287 ARG A O 1
ATOM 2173 N N . ILE A 1 288 ? 17.902 -5.459 -20.953 1.00 96.69 288 ILE A N 1
ATOM 2174 C CA . ILE A 1 288 ? 18.756 -6.521 -21.480 1.00 96.69 288 ILE A CA 1
ATOM 2175 C C . ILE A 1 288 ? 19.679 -5.927 -22.533 1.00 96.69 288 ILE A C 1
ATOM 2177 O O . ILE A 1 288 ? 19.194 -5.231 -23.427 1.00 96.69 288 ILE A O 1
ATOM 2181 N N . THR A 1 289 ? 20.960 -6.275 -22.468 1.00 95.56 289 THR A N 1
ATOM 2182 C CA . THR A 1 289 ? 21.944 -6.010 -23.521 1.00 95.56 289 THR A CA 1
ATOM 2183 C C . THR A 1 289 ? 22.546 -7.335 -23.995 1.00 95.56 289 THR A C 1
ATOM 2185 O O . THR A 1 289 ? 22.926 -8.177 -23.184 1.00 95.56 289 THR A O 1
ATOM 2188 N N . THR A 1 290 ? 22.613 -7.543 -25.308 1.00 94.62 290 THR A N 1
ATOM 2189 C CA . THR A 1 290 ? 23.436 -8.601 -25.918 1.00 94.62 290 THR A CA 1
ATOM 2190 C C . THR A 1 290 ? 24.383 -7.948 -26.903 1.00 94.62 290 THR A C 1
ATOM 2192 O O . THR A 1 290 ? 23.941 -7.118 -27.700 1.00 94.62 290 THR A O 1
ATOM 2195 N N . ASP A 1 291 ? 25.657 -8.303 -26.811 1.00 93.06 291 ASP A N 1
ATOM 2196 C CA . ASP A 1 291 ? 26.735 -7.701 -27.582 1.00 93.06 291 ASP A CA 1
ATOM 2197 C C . ASP A 1 291 ? 27.489 -8.748 -28.414 1.00 93.06 291 ASP A C 1
ATOM 2199 O O . ASP A 1 291 ? 27.580 -9.929 -28.055 1.00 93.06 291 ASP A O 1
ATOM 2203 N N . TRP A 1 292 ? 27.989 -8.319 -29.567 1.00 91.56 292 TRP A N 1
ATOM 2204 C CA . TRP A 1 292 ? 28.682 -9.159 -30.536 1.00 91.56 292 TRP A CA 1
ATOM 2205 C C . TRP A 1 292 ? 30.038 -8.556 -30.878 1.00 91.56 292 TRP A C 1
ATOM 2207 O O . TRP A 1 292 ? 30.203 -7.351 -30.903 1.00 91.56 292 TRP A O 1
ATOM 2217 N N . HIS A 1 293 ? 31.013 -9.398 -31.218 1.00 89.38 293 HIS A N 1
ATOM 2218 C CA . HIS A 1 293 ? 32.364 -8.935 -31.557 1.00 89.38 293 HIS A CA 1
ATOM 2219 C C . HIS A 1 293 ? 32.411 -8.028 -32.796 1.00 89.38 293 HIS A C 1
ATOM 2221 O O . HIS A 1 293 ? 33.325 -7.233 -32.982 1.00 89.38 293 HIS A O 1
ATOM 2227 N N . ASN A 1 294 ? 31.462 -8.231 -33.709 1.00 88.81 294 ASN A N 1
ATOM 2228 C CA . ASN A 1 294 ? 31.393 -7.541 -34.985 1.00 88.81 294 ASN A CA 1
ATOM 2229 C C . ASN A 1 294 ? 30.005 -6.938 -35.153 1.00 88.81 294 ASN A C 1
ATOM 2231 O O . ASN A 1 294 ? 29.015 -7.493 -34.677 1.00 88.81 294 ASN A O 1
ATOM 2235 N N . VAL A 1 295 ? 29.919 -5.867 -35.943 1.00 89.12 295 VAL A N 1
ATOM 2236 C CA . VAL A 1 295 ? 28.637 -5.293 -36.352 1.00 89.12 295 VAL A CA 1
ATOM 2237 C C . VAL A 1 295 ? 27.822 -6.352 -37.096 1.00 89.12 295 VAL A C 1
ATOM 2239 O O . VAL A 1 295 ? 28.134 -6.718 -38.230 1.00 89.12 295 VAL A O 1
ATOM 2242 N N . ILE A 1 296 ? 26.752 -6.824 -36.463 1.00 88.00 296 ILE A N 1
ATOM 2243 C CA . ILE A 1 296 ? 25.810 -7.772 -37.057 1.00 88.00 296 ILE A CA 1
ATOM 2244 C C . ILE A 1 296 ? 24.517 -7.078 -37.471 1.00 88.00 296 ILE A C 1
ATOM 2246 O O . ILE A 1 296 ? 24.192 -5.986 -37.011 1.00 88.00 296 ILE A O 1
ATOM 2250 N N . SER A 1 297 ? 23.742 -7.724 -38.334 1.00 87.25 297 SER A N 1
ATOM 2251 C CA . SER A 1 297 ? 22.328 -7.427 -38.546 1.00 87.25 297 SER A CA 1
ATOM 2252 C C . SER A 1 297 ? 21.486 -8.560 -37.991 1.00 87.25 297 SER A C 1
ATOM 2254 O O . SER A 1 297 ? 21.697 -9.722 -38.335 1.00 87.25 297 SER A O 1
ATOM 2256 N N . VAL A 1 298 ? 20.527 -8.208 -37.139 1.00 86.94 298 VAL A N 1
ATOM 2257 C CA . VAL A 1 298 ? 19.604 -9.161 -36.530 1.00 86.94 298 VAL A CA 1
ATOM 2258 C C . VAL A 1 298 ? 18.230 -9.049 -37.173 1.00 86.94 298 VAL A C 1
ATOM 2260 O O . VAL A 1 298 ? 17.662 -7.957 -37.242 1.00 86.94 298 VAL A O 1
ATOM 2263 N N . ALA A 1 299 ? 17.676 -10.183 -37.599 1.00 89.38 299 ALA A N 1
ATOM 2264 C CA . ALA A 1 299 ? 16.285 -10.271 -38.028 1.00 89.38 299 ALA A CA 1
ATOM 2265 C C . ALA A 1 299 ? 15.359 -10.454 -36.813 1.00 89.38 299 ALA A C 1
ATOM 2267 O O . ALA A 1 299 ? 15.543 -11.381 -36.021 1.00 89.38 299 ALA A O 1
ATOM 2268 N N . SER A 1 300 ? 14.357 -9.578 -36.692 1.00 90.31 300 SER A N 1
ATOM 2269 C CA . SER A 1 300 ? 13.299 -9.626 -35.667 1.00 90.31 300 SER A CA 1
ATOM 2270 C C . SER A 1 300 ? 13.801 -9.813 -34.220 1.00 90.31 300 SER A C 1
ATOM 2272 O O . SER A 1 300 ? 13.333 -10.718 -33.522 1.00 90.31 300 SER A O 1
ATOM 2274 N N . PRO A 1 301 ? 14.755 -8.987 -33.745 1.00 93.94 301 PRO A N 1
ATOM 2275 C CA . PRO A 1 301 ? 15.262 -9.093 -32.381 1.00 93.94 301 PRO A CA 1
ATOM 2276 C C . PRO A 1 301 ? 14.121 -8.829 -31.385 1.00 93.94 301 PRO A C 1
ATOM 2278 O O . PRO A 1 301 ? 13.431 -7.813 -31.470 1.00 93.94 301 PRO A O 1
ATOM 2281 N N . THR A 1 302 ? 13.904 -9.746 -30.445 1.00 96.56 302 THR A N 1
ATOM 2282 C CA . THR A 1 302 ? 12.820 -9.668 -29.454 1.00 96.56 302 THR A CA 1
ATOM 2283 C C . THR A 1 302 ? 13.405 -9.832 -28.063 1.00 96.56 302 THR A C 1
ATOM 2285 O O . THR A 1 302 ? 14.141 -10.780 -27.817 1.00 96.56 302 THR A O 1
ATOM 2288 N N . GLY A 1 303 ? 13.095 -8.926 -27.144 1.00 96.75 303 GLY A N 1
ATOM 2289 C CA . GLY A 1 303 ? 13.480 -9.056 -25.745 1.00 96.75 303 GLY A CA 1
ATOM 2290 C C . GLY A 1 303 ? 12.336 -9.568 -24.879 1.00 96.75 303 GLY A C 1
ATOM 2291 O O . GLY A 1 303 ? 11.162 -9.330 -25.168 1.00 96.75 303 GLY A O 1
ATOM 2292 N N . HIS A 1 304 ? 12.698 -10.259 -23.805 1.00 97.69 304 HIS A N 1
ATOM 2293 C CA . HIS A 1 304 ? 11.788 -10.741 -22.777 1.00 97.69 304 HIS A CA 1
ATOM 2294 C C . HIS A 1 304 ? 12.443 -10.588 -21.405 1.00 97.69 304 HIS A C 1
ATOM 2296 O O . HIS A 1 304 ? 13.513 -11.148 -21.189 1.00 97.69 304 HIS A O 1
ATOM 2302 N N . ILE A 1 305 ? 11.812 -9.857 -20.485 1.00 97.81 305 ILE A N 1
ATOM 2303 C CA . ILE A 1 305 ? 12.261 -9.692 -19.096 1.00 97.81 305 ILE A CA 1
ATOM 2304 C C . ILE A 1 305 ? 11.140 -10.113 -18.159 1.00 97.81 305 ILE A C 1
ATOM 2306 O O . ILE A 1 305 ? 10.047 -9.559 -18.224 1.00 97.81 305 ILE A O 1
ATOM 2310 N N . GLU A 1 306 ? 11.435 -11.022 -17.244 1.00 98.12 306 GLU A N 1
ATOM 2311 C CA . GLU A 1 306 ? 10.610 -11.327 -16.087 1.00 98.12 306 GLU A CA 1
ATOM 2312 C C . GLU A 1 306 ? 11.085 -10.524 -14.872 1.00 98.12 306 GLU A C 1
ATOM 2314 O O . GLU A 1 306 ? 12.273 -10.499 -14.539 1.00 98.12 306 GLU A O 1
ATOM 2319 N N . PHE A 1 307 ? 10.137 -9.874 -14.206 1.00 98.00 307 PHE A N 1
ATOM 2320 C CA . PHE A 1 307 ? 10.320 -9.103 -12.987 1.00 98.00 307 PHE A CA 1
ATOM 2321 C C . PHE A 1 307 ? 9.707 -9.868 -11.824 1.00 98.00 307 PHE A C 1
ATOM 2323 O O . PHE A 1 307 ? 8.540 -10.235 -11.906 1.00 98.00 307 PHE A O 1
ATOM 2330 N N . THR A 1 308 ? 10.455 -10.027 -10.733 1.00 97.94 308 THR A N 1
ATOM 2331 C CA . THR A 1 308 ? 9.950 -10.540 -9.455 1.00 97.94 308 THR A CA 1
ATOM 2332 C C . THR A 1 308 ? 10.209 -9.503 -8.368 1.00 97.94 308 THR A C 1
ATOM 2334 O O . THR A 1 308 ? 11.360 -9.176 -8.060 1.00 97.94 308 THR A O 1
ATOM 2337 N N . LEU A 1 309 ? 9.126 -8.964 -7.811 1.00 97.44 309 LEU A N 1
ATOM 2338 C CA . LEU A 1 309 ? 9.116 -7.887 -6.825 1.00 97.44 309 LEU A CA 1
ATOM 2339 C C . LEU A 1 309 ? 8.443 -8.358 -5.535 1.00 97.44 309 LEU A C 1
ATOM 2341 O O . LEU A 1 309 ? 7.435 -9.064 -5.591 1.00 97.44 309 LEU A O 1
ATOM 2345 N N . ALA A 1 310 ? 8.951 -7.914 -4.383 1.00 97.12 310 ALA A N 1
ATOM 2346 C CA . ALA A 1 310 ? 8.256 -8.088 -3.107 1.00 97.12 310 ALA A CA 1
ATOM 2347 C C . ALA A 1 310 ? 8.434 -6.888 -2.165 1.00 97.12 310 ALA A C 1
ATOM 2349 O O . ALA A 1 310 ? 9.539 -6.335 -2.079 1.00 97.12 310 ALA A O 1
ATOM 2350 N N . ALA A 1 311 ? 7.365 -6.512 -1.453 1.00 92.81 311 ALA A N 1
ATOM 2351 C CA . ALA A 1 311 ? 7.348 -5.459 -0.432 1.00 92.81 311 ALA A CA 1
ATOM 2352 C C . ALA A 1 311 ? 6.601 -5.880 0.843 1.00 92.81 311 ALA A C 1
ATOM 2354 O O . ALA A 1 311 ? 5.523 -6.516 0.763 1.00 92.81 311 ALA A O 1
#

Secondary structure (DSSP, 8-state):
---SS-TTTSSS---PPPHHHHHH---SSS--HHHHHHHHHHHHHHHHHHHHHTTPPP-TT-TTHHHHHHHHHHHHHHTS--TTS---HHHHHHH-----EE-STTS----EEEETTEEEEPSS-EEEETTTEEEE---EEEE--TT-EEEEEEETTTEEEEEETT-TTT-TT---TT-GGGS--SSEEEEEEEEE-TT--EEEEE-B--SS-EEEEEEEEE-EEETTEEEEEEEEEEEE--BSS--SEEEEEEEEE-SEEES---B-S-SSEEEEEEE-SSEEEEEEEE-BSS--EEES-EEEEEEEEE-

Foldseek 3Di:
DLPLCDPLQPDPQADEDDPCCVVPNDDPDPDDSNHVSNVSNVVSVVLVVLLVVLVHDGDPVDPCSSVVSVVSVVCVVVPNDDPVPDQDPVNLLVDQQFWKAWPDPQQAQDWAAPDLFKIWGDWQTWIDQSNHRIDTDDIDMDGHDAQWKWWFKQAQPPGTDIGTLPPCVVPVPSDDPLDQVQAGGSRMFGAWIWGHHNSGGTDIQGAHTRSKDKDKDKFKDFWDQDPVALQKIKDKGKDFHRHSGWFPDKDKAWAKDFPDKPPDFDWDDDGQDWDDFDTTNTMTMIMTMTGTPDRIDTDRIMIMMIIITMD

Sequence (311 aa):
MADFDPPFGNVADKRYPTSDEQQQGFTCGGADIELFRGMFHRIEAEIGAVITAAGIPQSNTDLTQLYQAILAHIAAASGGGEPNDYILIAQARGRLPIFPHVQTVDGRITVITSGGSSIRVPGGVEFLHRGIWPVTTVQTDFATAPSKIYHVRWHSVEGIVFRDLADPIYNPSALAETHPVFDSGYDDMLIARVITSSSNIATITNLANLDRLFLTQASGGPATRNPANLDAYLFTGTVQQNWSRTPRIFAASGFLGVAAINPGGVMDGIANAIENKTHSRYSAAARITTDWHNVISVASPTGHIEFTLAA